Protein AF-S8FG09-F1 (afdb_monomer_lite)

Secondary structure (DSSP, 8-state):
-GGGGSTT-------TTSSSS-HHHHHHHTT-TT--EEEEESEE-SSEEE---SPP-S-HHHHHHHHHHHHHHHHHHHHHHH-HHHHHHHHHHHHT--HHHHHGGG-HHHHHHHHHHHHTTSEEHHHHTT-----SEEEEESSSTT-TTSSS-HHHHHHHSSS---EEEEESSPPPSS--TTTTTHHHHTT--HHHHHHHH--TTEEEEE-TT--PPP-SS--S-HHHHHHHTTT-HHHHHHHTT-SSHHHHHHHHHHHHHTT-TTHHHHHHHHHHH-S-HHHHHHHHHHHHHH-HHHHHHHHHHHTT-SSHHHHHHHHHHHHHH--GGGHHHHHHHHHHHTTSHHHHHHHHHHGGGS-GGGG-

pLDDT: mean 94.07, std 5.71, range [43.56, 98.81]

Sequence (364 aa):
MPQLFCLGNTVKFFDYDDVYPMRNIFLNEVQNPELDVMLFHHHGAVDTEYINGYPESSSITENIGAIKRYLRSKLPARAQKVGKEEAVKEYMNYLEVPKKWCEEAFDSIKLVRDFIFNETLDIHAYDVHKLHPGAKFILFDVCFNGSFYKKDYLAGAYIFAPGHTVAVIGNTVNALQDKWPDEFAGLLAAGMRVGQFNRFTGYLESHVIGDPTFHFKNNSKFTANINRALVLHDRNAAYWRKQLSSPMPDIQAMALRQLLYAGEKNLPKLYRQIYWGSDNFVVRMEAIKLLSLYYPAHAVSTLKESLNDSYELVRRLSGEYVERIADPSLIPAFVSTFLHRGHEKRLAFRLTGATASFDPDTLE

Radius of gyration: 24.39 Å; chains: 1; bounding box: 60×58×63 Å

Foldseek 3Di:
DVCCPDPPHHDDDDACPPDPRCVVVVLVVQQPLPAAEAEDAAEAAFFKGQRDDQDDDPDPVVVLVVLLLVLLVPQVVVCVPVNNVVSLVVSCVVVVDDSVSNVCSPPPVVNVVSVVVSPVRIDGLVSLLAGAGNHQEYEDLYANQPQPVDPTHNQVSNCNRNYNHAKYKDFNGGHDPLFDQCQLVCVLLQFDFQLNVCVVRPDPRIDMDGDSRDGDDNPDQDPDRPVCCCPVCQLVLVVLVVQCPPPDLSSVLVSLVSNVRNVPPPSLVVLLCQLVPDPDVSSVQSSLVCCLPPPVVSNQVVLLCQCVDPDPSSVQVSLVSCLVSQDLVSVVSLVVSCVVPCVPPSSVVSSVVSPVSYDPVSVD

Structure (mmCIF, N/CA/C/O backbone):
data_AF-S8FG09-F1
#
_entry.id   AF-S8FG09-F1
#
loop_
_atom_site.group_PDB
_atom_site.id
_atom_site.type_symbol
_atom_site.label_atom_id
_atom_site.label_alt_id
_atom_site.label_comp_id
_atom_site.label_asym_id
_atom_site.label_entity_id
_atom_site.label_seq_id
_atom_site.pdbx_PDB_ins_code
_atom_site.Cartn_x
_atom_site.Cartn_y
_atom_site.Cartn_z
_atom_site.occupancy
_atom_site.B_iso_or_equiv
_atom_site.auth_seq_id
_atom_site.auth_comp_id
_atom_site.auth_asym_id
_atom_site.auth_atom_id
_atom_site.pdbx_PDB_model_num
ATOM 1 N N . MET A 1 1 ? -2.629 -7.470 10.232 1.00 67.50 1 MET A N 1
ATOM 2 C CA . MET A 1 1 ? -3.122 -8.812 10.640 1.00 67.50 1 MET A CA 1
ATOM 3 C C . MET A 1 1 ? -2.248 -9.422 11.751 1.00 67.50 1 MET A C 1
ATOM 5 O O . MET A 1 1 ? -1.398 -10.253 11.455 1.00 67.50 1 MET A O 1
ATOM 9 N N . PRO A 1 2 ? -2.432 -9.061 13.037 1.00 68.69 2 PRO A N 1
ATOM 10 C CA . PRO A 1 2 ? -1.556 -9.536 14.124 1.00 68.69 2 PRO A CA 1
ATOM 11 C C . PRO A 1 2 ? -1.502 -11.063 14.290 1.00 68.69 2 PRO A C 1
ATOM 13 O O . PRO A 1 2 ? -0.480 -11.601 14.699 1.00 68.69 2 PRO A O 1
ATOM 16 N N . GLN A 1 3 ? -2.581 -11.765 13.924 1.00 73.88 3 GLN A N 1
ATOM 17 C CA . GLN A 1 3 ? -2.647 -13.227 14.005 1.00 73.88 3 GLN A CA 1
ATOM 18 C C . GLN A 1 3 ? -1.612 -13.925 13.114 1.00 73.88 3 GLN A C 1
ATOM 20 O O . GLN A 1 3 ? -1.179 -15.017 13.465 1.00 73.88 3 GLN A O 1
ATOM 25 N N . LEU A 1 4 ? -1.165 -13.308 12.011 1.00 80.31 4 LEU A N 1
ATOM 26 C CA . LEU A 1 4 ? -0.157 -13.908 11.124 1.00 80.31 4 LEU A CA 1
ATOM 27 C C . LEU A 1 4 ? 1.194 -14.140 11.817 1.00 80.31 4 LEU A C 1
ATOM 29 O O . LEU A 1 4 ? 1.964 -14.981 11.374 1.00 80.31 4 LEU A O 1
ATOM 33 N N . PHE A 1 5 ? 1.461 -13.431 12.917 1.00 83.25 5 PHE A N 1
ATOM 34 C CA . PHE A 1 5 ? 2.689 -13.557 13.704 1.00 83.25 5 PHE A CA 1
ATOM 35 C C . PHE A 1 5 ? 2.557 -14.540 14.882 1.00 83.25 5 PHE A C 1
ATOM 37 O O . PHE A 1 5 ? 3.452 -14.631 15.720 1.00 83.25 5 PHE A O 1
ATOM 44 N N . CYS A 1 6 ? 1.434 -15.255 14.994 1.00 81.44 6 CYS A N 1
ATOM 45 C CA . CYS A 1 6 ? 1.250 -16.313 15.988 1.00 81.44 6 CYS A CA 1
ATOM 46 C C . CYS A 1 6 ? 1.803 -17.660 15.495 1.00 81.44 6 CYS A C 1
ATOM 48 O O . CYS A 1 6 ? 1.864 -17.920 14.294 1.00 81.44 6 CYS A O 1
ATOM 50 N N . LEU A 1 7 ? 2.164 -18.539 16.438 1.00 82.94 7 LEU A N 1
ATOM 51 C CA . LEU A 1 7 ? 2.647 -19.895 16.151 1.00 82.94 7 LEU A CA 1
ATOM 52 C C . LEU A 1 7 ? 1.680 -20.658 15.231 1.00 82.94 7 LEU A C 1
ATOM 54 O O . LEU A 1 7 ? 0.474 -20.669 15.472 1.00 82.94 7 LEU A O 1
ATOM 58 N N . GLY A 1 8 ? 2.230 -21.321 14.213 1.00 84.38 8 GLY A N 1
ATOM 59 C CA . GLY A 1 8 ? 1.473 -22.099 13.226 1.00 84.38 8 GLY A CA 1
ATOM 60 C C . GLY A 1 8 ? 1.023 -21.311 11.992 1.00 84.38 8 GLY A C 1
ATOM 61 O O . GLY A 1 8 ? 0.587 -21.934 11.031 1.00 84.38 8 GLY A O 1
ATOM 62 N N . ASN A 1 9 ? 1.170 -19.982 11.987 1.00 87.69 9 ASN A N 1
ATOM 63 C CA . ASN A 1 9 ? 0.920 -19.143 10.814 1.00 87.69 9 ASN A CA 1
ATOM 64 C C . ASN A 1 9 ? 2.233 -18.755 10.120 1.00 87.69 9 ASN A C 1
ATOM 66 O O . ASN A 1 9 ? 3.315 -18.842 10.705 1.00 87.69 9 ASN A O 1
ATOM 70 N N . THR A 1 10 ? 2.130 -18.301 8.871 1.00 90.44 10 THR A N 1
ATOM 71 C CA . THR A 1 10 ? 3.272 -17.834 8.080 1.00 90.44 10 THR A CA 1
ATOM 72 C C . THR A 1 10 ? 3.011 -16.452 7.506 1.00 90.44 10 THR A C 1
ATOM 74 O O . THR A 1 10 ? 1.925 -16.173 7.002 1.00 90.44 10 THR A O 1
ATOM 77 N N . VAL A 1 11 ? 4.039 -15.609 7.522 1.00 92.62 11 VAL A N 1
ATOM 78 C CA . VAL A 1 11 ? 4.071 -14.328 6.818 1.00 92.62 11 VAL A CA 1
ATOM 79 C C . VAL A 1 11 ? 5.432 -14.187 6.150 1.00 92.62 11 VAL A C 1
ATOM 81 O O . VAL A 1 11 ? 6.452 -14.529 6.748 1.00 92.62 11 VAL A O 1
ATOM 84 N N . LYS A 1 12 ? 5.437 -13.723 4.902 1.00 93.38 12 LYS A N 1
ATOM 85 C CA . LYS A 1 12 ? 6.650 -13.456 4.130 1.00 93.38 12 LYS A CA 1
ATOM 86 C C . LYS A 1 12 ? 6.626 -11.999 3.697 1.00 93.38 12 LYS A C 1
ATOM 88 O O . LYS A 1 12 ? 5.597 -11.514 3.231 1.00 93.38 12 LYS A O 1
ATOM 93 N N . PHE A 1 13 ? 7.750 -11.328 3.891 1.00 93.56 13 PHE A N 1
ATOM 94 C CA . PHE A 1 13 ? 8.005 -9.989 3.387 1.00 93.56 13 PHE A CA 1
ATOM 95 C C . PHE A 1 13 ? 9.134 -10.125 2.388 1.00 93.56 13 PHE A C 1
ATOM 97 O O . PHE A 1 13 ? 10.141 -10.757 2.701 1.00 93.56 13 PHE A O 1
ATOM 104 N N . PHE A 1 14 ? 8.913 -9.585 1.203 1.00 93.75 14 PHE A N 1
ATOM 105 C CA . PHE A 1 14 ? 9.864 -9.613 0.115 1.00 93.75 14 PHE A CA 1
ATOM 106 C C . PHE A 1 14 ? 10.026 -8.193 -0.395 1.00 93.75 14 PHE A C 1
ATOM 108 O O . PHE A 1 14 ? 9.024 -7.497 -0.586 1.00 93.75 14 PHE A O 1
ATOM 115 N N . ASP A 1 15 ? 11.266 -7.798 -0.621 1.00 92.06 15 ASP A N 1
ATOM 116 C CA . ASP A 1 15 ? 11.613 -6.592 -1.357 1.00 92.06 15 ASP A CA 1
ATOM 117 C C . ASP A 1 15 ? 12.180 -6.976 -2.734 1.00 92.06 15 ASP A C 1
ATOM 119 O O . ASP A 1 15 ? 12.583 -8.119 -2.970 1.00 92.06 15 ASP A O 1
ATOM 123 N N . TYR A 1 16 ? 12.176 -6.041 -3.682 1.00 89.75 16 TYR A N 1
ATOM 124 C CA . TYR A 1 16 ? 12.638 -6.303 -5.046 1.00 89.75 16 TYR A CA 1
ATOM 125 C C . TYR A 1 16 ? 14.142 -6.624 -5.106 1.00 89.75 16 TYR A C 1
ATOM 127 O O . TYR A 1 16 ? 14.599 -7.206 -6.091 1.00 89.75 16 TYR A O 1
ATOM 135 N N . ASP A 1 17 ? 14.916 -6.248 -4.087 1.00 88.06 17 ASP A N 1
ATOM 136 C CA . ASP A 1 17 ? 16.370 -6.397 -4.011 1.00 88.06 17 ASP A CA 1
ATOM 137 C C . ASP A 1 17 ? 16.849 -7.549 -3.109 1.00 88.06 17 ASP A C 1
ATOM 139 O O . ASP A 1 17 ? 18.056 -7.779 -3.028 1.00 88.06 17 ASP A O 1
ATOM 143 N N . ASP A 1 18 ? 15.942 -8.342 -2.522 1.00 91.25 18 ASP A N 1
ATOM 144 C CA . ASP A 1 18 ? 16.307 -9.519 -1.716 1.00 91.25 18 ASP A CA 1
ATOM 145 C C . ASP A 1 18 ? 17.091 -10.563 -2.538 1.00 91.25 18 ASP A C 1
ATOM 147 O O . ASP A 1 18 ? 18.108 -11.100 -2.090 1.00 91.25 18 ASP A O 1
ATOM 151 N N . VAL A 1 19 ? 16.617 -10.868 -3.756 1.00 90.38 19 VAL A N 1
ATOM 152 C CA . VAL A 1 19 ? 17.270 -11.771 -4.721 1.00 90.38 19 VAL A CA 1
ATOM 153 C C . VAL A 1 19 ? 17.026 -11.275 -6.144 1.00 90.38 19 VAL A C 1
ATOM 155 O O . VAL A 1 19 ? 15.898 -11.255 -6.618 1.00 90.38 19 VAL A O 1
ATOM 158 N N . TYR A 1 20 ? 18.083 -10.937 -6.881 1.00 90.75 20 TYR A N 1
ATOM 159 C CA . TYR A 1 20 ? 17.941 -10.435 -8.248 1.00 90.75 20 TYR A CA 1
ATOM 160 C C . TYR A 1 20 ? 18.007 -11.551 -9.315 1.00 90.75 20 TYR A C 1
ATOM 162 O O . TYR A 1 20 ? 19.026 -12.247 -9.381 1.00 90.75 20 TYR A O 1
ATOM 170 N N . PRO A 1 21 ? 17.027 -11.671 -10.237 1.00 92.81 21 PRO A N 1
ATOM 171 C CA . PRO A 1 21 ? 15.692 -11.056 -10.229 1.00 92.81 21 PRO A CA 1
ATOM 172 C C . PRO A 1 21 ? 14.691 -11.789 -9.313 1.00 92.81 21 PRO A C 1
ATOM 174 O O . PRO A 1 21 ? 14.678 -13.021 -9.248 1.00 92.81 21 PRO A O 1
ATOM 177 N N . MET A 1 22 ? 13.775 -11.035 -8.703 1.00 94.56 22 MET A N 1
ATOM 178 C CA . MET A 1 22 ? 12.737 -11.528 -7.790 1.00 94.56 22 MET A CA 1
ATOM 179 C C . MET A 1 22 ? 11.562 -12.190 -8.505 1.00 94.56 22 MET A C 1
ATOM 181 O O . MET A 1 22 ? 10.836 -12.980 -7.898 1.00 94.56 22 MET A O 1
ATOM 185 N N . ARG A 1 23 ? 11.388 -11.921 -9.805 1.00 94.12 23 ARG A N 1
ATOM 186 C CA . ARG A 1 23 ? 10.277 -12.418 -10.632 1.00 94.12 23 ARG A CA 1
ATOM 187 C C . ARG A 1 23 ? 9.922 -13.884 -10.361 1.00 94.12 23 ARG A C 1
ATOM 189 O O . ARG A 1 23 ? 8.771 -14.204 -10.082 1.00 94.12 23 ARG A O 1
ATOM 196 N N . ASN A 1 24 ? 10.899 -14.789 -10.423 1.00 93.75 24 ASN A N 1
ATOM 197 C CA . ASN A 1 24 ? 10.632 -16.224 -10.269 1.00 93.75 24 ASN A CA 1
ATOM 198 C C . ASN A 1 24 ? 10.273 -16.614 -8.828 1.00 93.75 24 ASN A C 1
ATOM 200 O O . ASN A 1 24 ? 9.516 -17.562 -8.635 1.00 93.75 24 ASN A O 1
ATOM 204 N N . ILE A 1 25 ? 10.782 -15.892 -7.825 1.00 94.88 25 ILE A N 1
ATOM 205 C CA . ILE A 1 25 ? 10.388 -16.097 -6.427 1.00 94.88 25 ILE A CA 1
ATOM 206 C C . ILE A 1 25 ? 8.909 -15.749 -6.268 1.00 94.88 25 ILE A C 1
ATOM 208 O O . ILE A 1 25 ? 8.147 -16.576 -5.776 1.00 94.88 25 ILE A O 1
ATOM 212 N N . PHE A 1 26 ? 8.471 -14.598 -6.782 1.00 94.31 26 PHE A N 1
ATOM 213 C CA . PHE A 1 26 ? 7.061 -14.206 -6.737 1.00 94.31 26 PHE A CA 1
ATOM 214 C C . PHE A 1 26 ? 6.141 -15.167 -7.490 1.00 94.31 26 PHE A C 1
ATOM 216 O O . PHE A 1 26 ? 5.131 -15.596 -6.933 1.00 94.31 26 PHE A O 1
ATOM 223 N N . LEU A 1 27 ? 6.515 -15.581 -8.704 1.00 94.06 27 LEU A N 1
ATOM 224 C CA . LEU A 1 27 ? 5.738 -16.557 -9.477 1.00 94.06 27 LEU A CA 1
ATOM 225 C C . LEU A 1 27 ? 5.621 -17.921 -8.778 1.00 94.06 27 LEU A C 1
ATOM 227 O O . LEU A 1 27 ? 4.628 -18.625 -8.963 1.00 94.06 27 LEU A O 1
ATOM 231 N N . ASN A 1 28 ? 6.609 -18.313 -7.973 1.00 94.88 28 ASN A N 1
ATOM 232 C CA . ASN A 1 28 ? 6.534 -19.537 -7.178 1.00 94.88 28 ASN A CA 1
ATOM 233 C C . ASN A 1 28 ? 5.666 -19.349 -5.930 1.00 94.88 28 ASN A C 1
ATOM 235 O O . ASN A 1 28 ? 4.808 -20.181 -5.644 1.00 94.88 28 ASN A O 1
ATOM 239 N N . GLU A 1 29 ? 5.860 -18.252 -5.199 1.00 94.50 29 GLU A N 1
ATOM 240 C CA . GLU A 1 29 ? 5.130 -17.973 -3.960 1.00 94.50 29 GLU A CA 1
ATOM 241 C C . GLU A 1 29 ? 3.635 -17.783 -4.200 1.00 94.50 29 GLU A C 1
ATOM 243 O O . GLU A 1 29 ? 2.823 -18.314 -3.444 1.00 94.50 29 GLU A O 1
ATOM 248 N N . VAL A 1 30 ? 3.250 -17.115 -5.292 1.00 94.38 30 VAL A N 1
ATOM 249 C CA . VAL A 1 30 ? 1.833 -16.914 -5.620 1.00 94.38 30 VAL A CA 1
ATOM 250 C C . VAL A 1 30 ? 1.101 -18.225 -5.908 1.00 94.38 30 VAL A C 1
ATOM 252 O O . VAL A 1 30 ? -0.112 -18.292 -5.734 1.00 94.38 30 VAL A O 1
ATOM 255 N N . GLN A 1 31 ? 1.820 -19.279 -6.300 1.00 94.94 31 GLN A N 1
ATOM 256 C CA . GLN A 1 31 ? 1.271 -20.615 -6.551 1.00 94.94 31 GLN A CA 1
ATOM 257 C C . GLN A 1 31 ? 1.223 -21.505 -5.301 1.00 94.94 31 GLN A C 1
ATOM 259 O O . GLN A 1 31 ? 0.758 -22.640 -5.378 1.00 94.94 31 GLN A O 1
ATOM 264 N N . ASN A 1 32 ? 1.690 -21.028 -4.144 1.00 95.94 32 ASN A N 1
ATOM 265 C CA . ASN A 1 32 ? 1.627 -21.799 -2.908 1.00 95.94 32 ASN A CA 1
ATOM 266 C C . ASN A 1 32 ? 0.156 -22.032 -2.497 1.00 95.94 32 ASN A C 1
ATOM 268 O O . ASN A 1 32 ? -0.535 -21.055 -2.206 1.00 95.94 32 ASN A O 1
ATOM 272 N N . PRO A 1 33 ? -0.330 -23.286 -2.412 1.00 94.38 33 PRO A N 1
ATOM 273 C CA . PRO A 1 33 ? -1.734 -23.574 -2.097 1.00 94.38 33 PRO A CA 1
ATOM 274 C C . PRO A 1 33 ? -2.161 -23.112 -0.693 1.00 94.38 33 PRO A C 1
ATOM 276 O O . PRO A 1 33 ? -3.350 -22.893 -0.456 1.00 94.38 33 PRO A O 1
ATOM 279 N N . GLU A 1 34 ? -1.206 -22.917 0.221 1.00 93.00 34 GLU A N 1
ATOM 280 C CA . GLU A 1 34 ? -1.447 -22.412 1.579 1.00 93.00 34 GLU A CA 1
ATOM 281 C C . GLU A 1 34 ? -1.457 -20.872 1.653 1.00 93.00 34 GLU A C 1
ATOM 283 O O . GLU A 1 34 ? -1.665 -20.300 2.723 1.00 93.00 34 GLU A O 1
ATOM 288 N N . LEU A 1 35 ? -1.226 -20.165 0.540 1.00 95.00 35 LEU A N 1
ATOM 289 C CA . LEU A 1 35 ? -1.269 -18.704 0.513 1.00 95.00 35 LEU A CA 1
ATOM 290 C C . LEU A 1 35 ? -2.723 -18.213 0.560 1.00 95.00 35 LEU A C 1
ATOM 292 O O . LEU A 1 35 ? -3.513 -18.463 -0.344 1.00 95.00 35 LEU A O 1
ATOM 296 N N . ASP A 1 36 ? -3.092 -17.471 1.603 1.00 94.56 36 ASP A N 1
ATOM 297 C CA . ASP A 1 36 ? -4.444 -16.908 1.726 1.00 94.56 36 ASP A CA 1
ATOM 298 C C . ASP A 1 36 ? -4.570 -15.509 1.117 1.00 94.56 36 ASP A C 1
ATOM 300 O O . ASP A 1 36 ? -5.543 -15.214 0.416 1.00 94.56 36 ASP A O 1
ATOM 304 N N . VAL A 1 37 ? -3.595 -14.645 1.408 1.00 95.06 37 VAL A N 1
ATOM 305 C CA . VAL A 1 37 ? -3.610 -13.217 1.079 1.00 95.06 37 VAL A CA 1
ATOM 306 C C . VAL A 1 37 ? -2.272 -12.812 0.478 1.00 95.06 37 VAL A C 1
ATOM 308 O O . VAL A 1 37 ? -1.228 -13.100 1.058 1.00 95.06 37 VAL A O 1
ATOM 311 N N . MET A 1 38 ? -2.315 -12.082 -0.635 1.00 95.44 38 MET A N 1
ATOM 312 C CA . MET A 1 38 ? -1.150 -11.450 -1.254 1.00 95.44 38 MET A CA 1
ATOM 313 C C . MET A 1 38 ? -1.356 -9.935 -1.335 1.00 95.44 38 MET A C 1
ATOM 315 O O . MET A 1 38 ? -2.405 -9.481 -1.789 1.00 95.44 38 MET A O 1
ATOM 319 N N . LEU A 1 39 ? -0.370 -9.155 -0.888 1.00 94.88 39 LEU A N 1
ATOM 320 C CA . LEU A 1 39 ? -0.390 -7.690 -0.935 1.00 94.88 39 LEU A CA 1
ATOM 321 C C . LEU A 1 39 ? 0.819 -7.215 -1.748 1.00 94.88 39 LEU A C 1
ATOM 323 O O . LEU A 1 39 ? 1.951 -7.435 -1.323 1.00 94.88 39 LEU A O 1
ATOM 327 N N . PHE A 1 40 ? 0.586 -6.565 -2.885 1.00 92.62 40 PHE A N 1
ATOM 328 C CA . PHE A 1 40 ? 1.643 -6.021 -3.737 1.00 92.62 40 PHE A CA 1
ATOM 329 C C . PHE A 1 40 ? 1.681 -4.499 -3.663 1.00 92.62 40 PHE A C 1
ATOM 331 O O . PHE A 1 40 ? 0.669 -3.842 -3.897 1.00 92.62 40 PHE A O 1
ATOM 338 N N . HIS A 1 41 ? 2.868 -3.958 -3.385 1.00 90.81 41 HIS A N 1
ATOM 339 C CA . HIS A 1 41 ? 3.138 -2.522 -3.302 1.00 90.81 41 HIS A CA 1
ATOM 340 C C . HIS A 1 41 ? 4.283 -2.163 -4.255 1.00 90.81 41 HIS A C 1
ATOM 342 O O . HIS A 1 41 ? 5.434 -2.072 -3.838 1.00 90.81 41 HIS A O 1
ATOM 348 N N . HIS A 1 42 ? 3.982 -1.989 -5.542 1.00 85.31 42 HIS A N 1
ATOM 349 C CA . HIS A 1 42 ? 4.984 -1.724 -6.583 1.00 85.31 42 HIS A CA 1
ATOM 350 C C . HIS A 1 42 ? 4.422 -0.840 -7.705 1.00 85.31 42 HIS A C 1
ATOM 352 O O . HIS A 1 42 ? 3.316 -0.301 -7.634 1.00 85.31 42 HIS A O 1
ATOM 358 N N . HIS A 1 43 ? 5.211 -0.665 -8.763 1.00 89.75 43 HIS A N 1
ATOM 359 C CA . HIS A 1 43 ? 4.758 -0.050 -10.000 1.00 89.75 43 HIS A CA 1
ATOM 360 C C . HIS A 1 43 ? 4.217 -1.103 -10.964 1.00 89.75 43 HIS A C 1
ATOM 362 O O . HIS A 1 43 ? 4.581 -2.273 -10.918 1.00 89.75 43 HIS A O 1
ATOM 368 N N . GLY A 1 44 ? 3.342 -0.676 -11.866 1.00 92.88 44 GLY A N 1
ATOM 369 C CA . GLY A 1 44 ? 2.756 -1.574 -12.846 1.00 92.88 44 GLY A CA 1
ATOM 370 C C . GLY A 1 44 ? 2.099 -0.829 -13.990 1.00 92.88 44 GLY A C 1
ATOM 371 O O . GLY A 1 44 ? 1.947 0.399 -13.982 1.00 92.88 44 GLY A O 1
ATOM 372 N N . ALA A 1 45 ? 1.738 -1.613 -14.989 1.00 95.19 45 ALA A N 1
ATOM 373 C CA . ALA A 1 45 ? 0.929 -1.234 -16.126 1.00 95.19 45 ALA A CA 1
ATOM 374 C C . ALA A 1 45 ? -0.330 -2.109 -16.167 1.00 95.19 45 ALA A C 1
ATOM 376 O O . ALA A 1 45 ? -0.643 -2.849 -15.240 1.00 95.19 45 ALA A O 1
ATOM 377 N N . VAL A 1 46 ? -1.091 -2.010 -17.252 1.00 96.94 46 VAL A N 1
ATOM 378 C CA . VAL A 1 46 ? -2.318 -2.796 -17.429 1.00 96.94 46 VAL A CA 1
ATOM 379 C C . VAL A 1 46 ? -2.033 -4.299 -17.303 1.00 96.94 46 VAL A C 1
ATOM 381 O O . VAL A 1 46 ? -2.710 -4.992 -16.546 1.00 96.94 46 VAL A O 1
ATOM 384 N N . ASP A 1 47 ? -1.019 -4.772 -18.022 1.00 96.12 47 ASP A N 1
ATOM 385 C CA . ASP A 1 47 ? -0.680 -6.178 -18.260 1.00 96.12 47 ASP A CA 1
ATOM 386 C C . ASP A 1 47 ? 0.705 -6.572 -17.719 1.00 96.12 47 ASP A C 1
ATOM 388 O O . ASP A 1 47 ? 1.175 -7.674 -17.998 1.00 96.12 47 ASP A O 1
ATOM 392 N N . THR A 1 48 ? 1.338 -5.700 -16.926 1.00 95.75 48 THR A N 1
ATOM 393 C CA . THR A 1 48 ? 2.669 -5.931 -16.349 1.00 95.75 48 THR A CA 1
ATOM 394 C C . THR A 1 48 ? 2.739 -5.452 -14.894 1.00 95.75 48 THR A C 1
ATOM 396 O O . THR A 1 48 ? 2.269 -4.357 -14.576 1.00 95.75 48 THR A O 1
ATOM 399 N N . GLU A 1 49 ? 3.345 -6.247 -14.017 1.00 93.69 49 GLU A N 1
ATOM 400 C CA . GLU A 1 49 ? 3.839 -5.837 -12.698 1.00 93.69 49 GLU A CA 1
ATOM 401 C C . GLU A 1 49 ? 5.345 -5.588 -12.822 1.00 93.69 49 GLU A C 1
ATOM 403 O O . GLU A 1 49 ? 6.094 -6.505 -13.167 1.00 93.69 49 GLU A O 1
ATOM 408 N N . TYR A 1 50 ? 5.783 -4.350 -12.574 1.00 94.19 50 TYR A N 1
ATOM 409 C CA . TYR A 1 50 ? 7.197 -3.997 -12.660 1.00 94.19 50 TYR A CA 1
ATOM 410 C C . TYR A 1 50 ? 7.890 -4.375 -11.356 1.00 94.19 50 TYR A C 1
ATOM 412 O O . TYR A 1 50 ? 7.626 -3.759 -10.319 1.00 94.19 50 TYR A O 1
ATOM 420 N N . ILE A 1 51 ? 8.763 -5.378 -11.410 1.00 93.88 51 ILE A N 1
ATOM 421 C CA . ILE A 1 51 ? 9.404 -5.941 -10.222 1.00 93.88 51 ILE A CA 1
ATOM 422 C C . ILE A 1 51 ? 10.834 -5.434 -10.099 1.00 93.88 51 ILE A C 1
ATOM 424 O O . ILE A 1 51 ? 11.183 -4.810 -9.099 1.00 93.88 51 ILE A O 1
ATOM 428 N N . ASN A 1 52 ? 11.670 -5.678 -11.108 1.00 93.50 52 ASN A N 1
ATOM 429 C CA . ASN A 1 52 ? 13.088 -5.349 -11.044 1.00 93.50 52 ASN A CA 1
ATOM 430 C C . ASN A 1 52 ? 13.504 -4.322 -12.097 1.00 93.50 52 ASN A C 1
ATOM 432 O O . ASN A 1 52 ? 13.179 -4.417 -13.274 1.00 93.50 52 ASN A O 1
ATOM 436 N N . GLY A 1 53 ? 14.337 -3.368 -11.680 1.00 89.75 53 GLY A N 1
ATOM 437 C CA . GLY A 1 53 ? 15.140 -2.576 -12.608 1.00 89.75 53 GLY A CA 1
ATOM 438 C C . GLY A 1 53 ? 16.339 -3.359 -13.154 1.00 89.75 53 GLY A C 1
ATOM 439 O O . GLY A 1 53 ? 16.518 -4.553 -12.909 1.00 89.75 53 GLY A O 1
ATOM 440 N N . TYR A 1 54 ? 17.222 -2.668 -13.875 1.00 88.62 54 TYR A N 1
ATOM 441 C CA . TYR A 1 54 ? 18.559 -3.202 -14.148 1.00 88.62 54 TYR A CA 1
ATOM 442 C C . TYR A 1 54 ? 19.341 -3.378 -12.840 1.00 88.62 54 TYR A C 1
ATOM 444 O O . TYR A 1 54 ? 19.130 -2.591 -11.917 1.00 88.62 54 TYR A O 1
ATOM 452 N N . PRO A 1 55 ? 20.226 -4.387 -12.745 1.00 85.50 55 PRO A N 1
ATOM 453 C CA . PRO A 1 55 ? 20.903 -4.671 -11.492 1.00 85.50 55 PRO A CA 1
ATOM 454 C C . PRO A 1 55 ? 21.863 -3.535 -11.154 1.00 85.50 55 PRO A C 1
ATOM 456 O O . PRO A 1 55 ? 22.557 -3.014 -12.035 1.00 85.50 55 PRO A O 1
ATOM 459 N N . GLU A 1 56 ? 21.926 -3.179 -9.875 1.00 84.44 56 GLU A N 1
ATOM 460 C CA . GLU A 1 56 ? 23.011 -2.344 -9.377 1.00 84.44 56 GLU A CA 1
ATOM 461 C C . GLU A 1 56 ? 24.325 -3.128 -9.433 1.00 84.44 56 GLU A C 1
ATOM 463 O O . GLU A 1 56 ? 24.366 -4.331 -9.175 1.00 84.44 56 GLU A O 1
ATOM 468 N N . SER A 1 57 ? 25.410 -2.446 -9.799 1.00 85.62 57 SER A N 1
ATOM 469 C CA . SER A 1 57 ? 26.710 -3.078 -9.984 1.00 85.62 57 SER A CA 1
ATOM 470 C C . SER A 1 57 ? 27.846 -2.186 -9.486 1.00 85.62 57 SER A C 1
ATOM 472 O O . SER A 1 57 ? 27.915 -0.988 -9.773 1.00 85.62 57 SER A O 1
ATOM 474 N N . SER A 1 58 ? 28.808 -2.809 -8.806 1.00 89.38 58 SER A N 1
ATOM 475 C CA . SER A 1 58 ? 30.101 -2.204 -8.475 1.00 89.38 58 SER A CA 1
ATOM 476 C C . SER A 1 58 ? 31.175 -2.470 -9.541 1.00 89.38 58 SER A C 1
ATOM 478 O O . SER A 1 58 ? 32.274 -1.918 -9.466 1.00 89.38 58 SER A O 1
ATOM 480 N N . SER A 1 59 ? 30.875 -3.284 -10.557 1.00 93.81 59 SER A N 1
ATOM 481 C CA . SER A 1 59 ? 31.794 -3.630 -11.638 1.00 93.81 59 SER A CA 1
ATOM 482 C C . SER A 1 59 ? 31.760 -2.584 -12.750 1.00 93.81 59 SER A C 1
ATOM 484 O O . SER A 1 59 ? 30.720 -2.278 -13.334 1.00 93.81 59 SER A O 1
ATOM 486 N N . ILE A 1 60 ? 32.936 -2.069 -13.121 1.00 92.50 60 ILE A N 1
ATOM 487 C CA . ILE A 1 60 ? 33.072 -1.102 -14.223 1.00 92.50 60 ILE A CA 1
ATOM 488 C C . ILE A 1 60 ? 32.491 -1.675 -15.524 1.00 92.50 60 ILE A C 1
ATOM 490 O O . ILE A 1 60 ? 31.806 -0.970 -16.264 1.00 92.50 60 ILE A O 1
ATOM 494 N N . THR A 1 61 ? 32.725 -2.959 -15.802 1.00 93.12 61 THR A N 1
ATOM 495 C CA . THR A 1 61 ? 32.248 -3.616 -17.027 1.00 93.12 61 THR A CA 1
ATOM 496 C C . THR A 1 61 ? 30.724 -3.676 -17.085 1.00 93.12 61 THR A C 1
ATOM 498 O O . THR A 1 61 ? 30.130 -3.414 -18.132 1.00 93.12 61 THR A O 1
ATOM 501 N N . GLU A 1 62 ? 30.084 -3.991 -15.964 1.00 90.44 62 GLU A N 1
ATOM 502 C CA . GLU A 1 62 ? 28.626 -4.043 -15.851 1.00 90.44 62 GLU A CA 1
ATOM 503 C C . GLU A 1 62 ? 28.018 -2.639 -15.940 1.00 90.44 62 GLU A C 1
ATOM 505 O O . GLU A 1 62 ? 27.042 -2.449 -16.665 1.00 90.44 62 GLU A O 1
ATOM 510 N N . ASN A 1 63 ? 28.664 -1.631 -15.343 1.00 91.38 63 ASN A N 1
ATOM 511 C CA . ASN A 1 63 ? 28.248 -0.227 -15.439 1.00 91.38 63 ASN A CA 1
ATOM 512 C C . ASN A 1 63 ? 28.320 0.297 -16.882 1.00 91.38 63 ASN A C 1
ATOM 514 O O . ASN A 1 63 ? 27.372 0.911 -17.377 1.00 91.38 63 ASN A O 1
ATOM 518 N N . ILE A 1 64 ? 29.393 -0.022 -17.615 1.00 93.38 64 ILE A N 1
ATOM 519 C CA . ILE A 1 64 ? 29.483 0.242 -19.061 1.00 93.38 64 ILE A CA 1
ATOM 520 C C . ILE A 1 64 ? 28.356 -0.485 -19.808 1.00 93.38 64 ILE A C 1
ATOM 522 O O . ILE A 1 64 ? 27.726 0.082 -20.707 1.00 93.38 64 ILE A O 1
ATOM 526 N N . GLY A 1 65 ? 28.079 -1.737 -19.439 1.00 92.62 65 GLY A N 1
ATOM 527 C CA . GLY A 1 65 ? 26.970 -2.519 -19.979 1.00 92.62 65 GLY A CA 1
ATOM 528 C C . GLY A 1 65 ? 25.612 -1.839 -19.785 1.00 92.62 65 GLY A C 1
ATOM 529 O O . GLY A 1 65 ? 24.834 -1.765 -20.741 1.00 92.62 65 GLY A O 1
ATOM 530 N N . ALA A 1 66 ? 25.350 -1.297 -18.595 1.00 91.94 66 ALA A N 1
ATOM 531 C CA . ALA A 1 66 ? 24.125 -0.578 -18.254 1.00 91.94 66 ALA A CA 1
ATOM 532 C C . ALA A 1 66 ? 23.961 0.702 -19.087 1.00 91.94 66 ALA A C 1
ATOM 534 O O . ALA A 1 66 ? 22.903 0.905 -19.686 1.00 91.94 66 ALA A O 1
ATOM 535 N N . ILE A 1 67 ? 25.022 1.507 -19.233 1.00 93.81 67 ILE A N 1
ATOM 536 C CA . ILE A 1 67 ? 25.012 2.705 -20.092 1.00 93.81 67 ILE A CA 1
ATOM 537 C C . ILE A 1 67 ? 24.691 2.322 -21.537 1.00 93.81 67 ILE A C 1
ATOM 539 O O . ILE A 1 67 ? 23.811 2.910 -22.170 1.00 93.81 67 ILE A O 1
ATOM 543 N N . LYS A 1 68 ? 25.367 1.296 -22.068 1.00 95.62 68 LYS A N 1
ATOM 544 C CA . LYS A 1 68 ? 25.095 0.819 -23.426 1.00 95.62 68 LYS A CA 1
ATOM 545 C C . LYS A 1 68 ? 23.646 0.371 -23.578 1.00 95.62 68 LYS A C 1
ATOM 547 O O . LYS A 1 68 ? 23.034 0.699 -24.584 1.00 95.62 68 LYS A O 1
ATOM 552 N N . ARG A 1 69 ? 23.088 -0.350 -22.604 1.00 94.19 69 ARG A N 1
ATOM 553 C CA . ARG A 1 69 ? 21.691 -0.808 -22.616 1.00 94.19 69 ARG A CA 1
ATOM 554 C C . ARG A 1 69 ? 20.698 0.359 -22.570 1.00 94.19 69 ARG A C 1
ATOM 556 O O . ARG A 1 69 ? 19.732 0.366 -23.328 1.00 94.19 69 ARG A O 1
ATOM 563 N N . TYR A 1 70 ? 20.973 1.383 -21.759 1.00 94.31 70 TYR A N 1
ATOM 564 C CA . TYR A 1 70 ? 20.206 2.632 -21.744 1.00 94.31 70 TYR A CA 1
ATOM 565 C C . TYR A 1 70 ? 20.200 3.313 -23.120 1.00 94.31 70 TYR A C 1
ATOM 567 O O . TYR A 1 70 ? 19.144 3.696 -23.619 1.00 94.31 70 TYR A O 1
ATOM 575 N N . LEU A 1 71 ? 21.354 3.391 -23.790 1.00 96.88 71 LEU A N 1
ATOM 576 C CA . LEU A 1 71 ? 21.426 3.898 -25.162 1.00 96.88 71 LEU A CA 1
ATOM 577 C C . LEU A 1 71 ? 20.526 3.089 -26.110 1.00 96.88 71 LEU A C 1
ATOM 579 O O . LEU A 1 71 ? 19.767 3.689 -26.869 1.00 96.88 71 LEU A O 1
ATOM 583 N N . ARG A 1 72 ? 20.541 1.747 -26.037 1.00 96.50 72 ARG A N 1
ATOM 584 C CA . ARG A 1 72 ? 19.684 0.883 -26.882 1.00 96.50 72 ARG A CA 1
ATOM 585 C C . ARG A 1 72 ? 18.193 1.056 -26.608 1.00 96.50 72 ARG A C 1
ATOM 587 O O . ARG A 1 72 ? 17.405 0.944 -27.540 1.00 96.50 72 ARG A O 1
ATOM 594 N N . SER A 1 73 ? 17.802 1.388 -25.377 1.00 93.94 73 SER A N 1
ATOM 595 C CA . SER A 1 73 ? 16.391 1.620 -25.038 1.00 93.94 73 SER A CA 1
ATOM 596 C C . SER A 1 73 ? 15.866 2.992 -25.480 1.00 93.94 73 SER A C 1
ATOM 598 O O . SER A 1 73 ? 14.656 3.159 -25.632 1.00 93.94 73 SER A O 1
ATOM 600 N N . LYS A 1 74 ? 16.742 3.983 -25.707 1.00 96.06 74 LYS A N 1
ATOM 601 C CA . LYS A 1 74 ? 16.338 5.362 -26.042 1.00 96.06 74 LYS A CA 1
ATOM 602 C C . LYS A 1 74 ? 16.621 5.774 -27.485 1.00 96.06 74 LYS A C 1
ATOM 604 O O . LYS A 1 74 ? 15.767 6.397 -28.123 1.00 96.06 74 LYS A O 1
ATOM 609 N N . LEU A 1 75 ? 17.798 5.437 -28.013 1.00 97.19 75 LEU A N 1
ATOM 610 C CA . LEU A 1 75 ? 18.263 5.939 -29.308 1.00 97.19 75 LEU A CA 1
ATOM 611 C C . LEU A 1 75 ? 17.373 5.545 -30.490 1.00 97.19 75 LEU A C 1
ATOM 613 O O . LEU A 1 75 ? 17.087 6.434 -31.291 1.00 97.19 75 LEU A O 1
ATOM 617 N N . PRO A 1 76 ? 16.883 4.295 -30.627 1.00 96.50 76 PRO A N 1
ATOM 618 C CA . PRO A 1 76 ? 16.012 3.934 -31.746 1.00 96.50 76 PRO A CA 1
ATOM 619 C C . PRO A 1 76 ? 14.748 4.799 -31.821 1.00 96.50 76 PRO A C 1
ATOM 621 O O . PRO A 1 76 ? 14.425 5.332 -32.883 1.00 96.50 76 PRO A O 1
ATOM 624 N N . ALA A 1 77 ? 14.077 5.018 -30.685 1.00 96.12 77 ALA A N 1
ATOM 625 C CA . ALA A 1 77 ? 12.877 5.850 -30.612 1.00 96.12 77 ALA A CA 1
ATOM 626 C C . ALA A 1 77 ? 13.180 7.333 -30.879 1.00 96.12 77 ALA A C 1
ATOM 628 O O . ALA A 1 77 ? 12.387 8.031 -31.514 1.00 96.12 77 ALA A O 1
ATOM 629 N N . ARG A 1 78 ? 14.335 7.836 -30.424 1.00 97.12 78 ARG A N 1
ATOM 630 C CA . ARG A 1 78 ? 14.757 9.212 -30.714 1.00 97.12 78 ARG A CA 1
ATOM 631 C C . ARG A 1 78 ? 15.117 9.398 -32.188 1.00 97.12 78 ARG A C 1
ATOM 633 O O . ARG A 1 78 ? 14.683 10.376 -32.791 1.00 97.12 78 ARG A O 1
ATOM 640 N N . ALA A 1 79 ? 15.833 8.450 -32.784 1.00 97.44 79 ALA A N 1
ATOM 641 C CA . ALA A 1 79 ? 16.240 8.480 -34.187 1.00 97.44 79 ALA A CA 1
ATOM 642 C C . ALA A 1 79 ? 15.049 8.501 -35.154 1.00 97.44 79 ALA A C 1
ATOM 644 O O . ALA A 1 79 ? 15.139 9.128 -36.204 1.00 97.44 79 ALA A O 1
ATOM 645 N N . GLN A 1 80 ? 13.915 7.894 -34.787 1.00 96.94 80 GLN A N 1
ATOM 646 C CA . GLN A 1 80 ? 12.668 8.013 -35.554 1.00 96.94 80 GLN A CA 1
ATOM 647 C C . GLN A 1 80 ? 12.129 9.453 -35.609 1.00 96.94 80 GLN A C 1
ATOM 649 O O . GLN A 1 80 ? 11.415 9.794 -36.546 1.00 96.94 80 GLN A O 1
ATOM 654 N N . LYS A 1 81 ? 12.460 10.302 -34.625 1.00 97.25 81 LYS A N 1
ATOM 655 C CA . LYS A 1 81 ? 11.975 11.689 -34.533 1.00 97.25 81 LYS A CA 1
ATOM 656 C C . LYS A 1 81 ? 12.914 12.705 -35.180 1.00 97.25 81 LYS A C 1
ATOM 658 O O . LYS A 1 81 ? 12.433 13.670 -35.758 1.00 97.25 81 LYS A O 1
ATOM 663 N N . VAL A 1 82 ? 14.230 12.521 -35.044 1.00 97.50 82 VAL A N 1
ATOM 664 C CA . VAL A 1 82 ? 15.238 13.527 -35.456 1.00 97.50 82 VAL A CA 1
ATOM 665 C C . VAL A 1 82 ? 16.273 13.005 -36.456 1.00 97.50 82 VAL A C 1
ATOM 667 O O . VAL A 1 82 ? 17.158 13.741 -36.874 1.00 97.50 82 VAL A O 1
ATOM 670 N N . GLY A 1 83 ? 16.171 11.740 -36.861 1.00 97.56 83 GLY A N 1
ATOM 671 C CA . GLY A 1 83 ? 17.185 11.070 -37.668 1.00 97.56 83 GLY A CA 1
ATOM 672 C C . GLY A 1 83 ? 18.303 10.458 -36.821 1.00 97.56 83 GLY A C 1
ATOM 673 O O . GLY A 1 83 ? 18.565 10.853 -35.684 1.00 97.56 83 GLY A O 1
ATOM 674 N N . LYS A 1 84 ? 18.965 9.440 -37.381 1.00 97.06 84 LYS A N 1
ATOM 675 C CA . LYS A 1 84 ? 19.981 8.643 -36.676 1.00 97.06 84 LYS A CA 1
ATOM 676 C C . LYS A 1 84 ? 21.197 9.467 -36.252 1.00 97.06 84 LYS A C 1
ATOM 678 O O . LYS A 1 84 ? 21.645 9.329 -35.119 1.00 97.06 84 LYS A O 1
ATOM 683 N N . GLU A 1 85 ? 21.738 10.284 -37.152 1.00 97.25 85 GLU A N 1
ATOM 684 C CA . GLU A 1 85 ? 22.967 11.047 -36.896 1.00 97.25 85 GLU A CA 1
ATOM 685 C C . GLU A 1 85 ? 22.777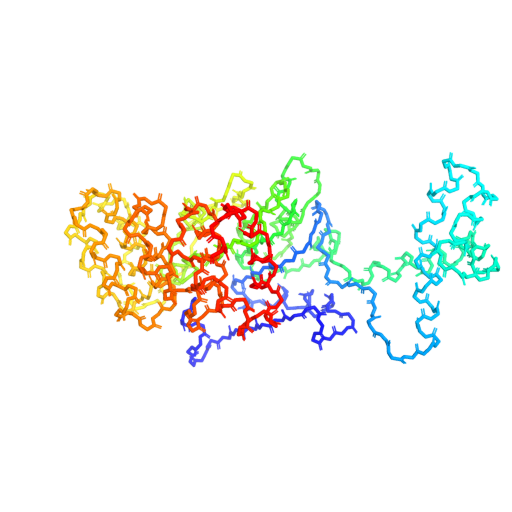 12.071 -35.777 1.00 97.25 85 GLU A C 1
ATOM 687 O O . GLU A 1 85 ? 23.588 12.116 -34.851 1.00 97.25 85 GLU A O 1
ATOM 692 N N . GLU A 1 86 ? 21.671 12.818 -35.810 1.00 97.56 86 GLU A N 1
ATOM 693 C CA . GLU A 1 86 ? 21.364 13.813 -34.781 1.00 97.56 86 GLU A CA 1
ATOM 694 C C . GLU A 1 86 ? 21.064 13.152 -33.432 1.00 97.56 86 GLU A C 1
ATOM 696 O O . GLU A 1 86 ? 21.613 13.567 -32.417 1.00 97.56 86 GLU A O 1
ATOM 701 N N . ALA A 1 87 ? 20.292 12.057 -33.409 1.00 97.81 87 ALA A N 1
ATOM 702 C CA . ALA A 1 87 ? 20.033 11.314 -32.174 1.00 97.81 87 ALA A CA 1
ATOM 703 C C . ALA A 1 87 ? 21.328 10.779 -31.534 1.00 97.81 87 ALA A C 1
ATOM 705 O O . ALA A 1 87 ? 21.501 10.859 -30.318 1.00 97.81 87 ALA A O 1
ATOM 706 N N . VAL A 1 88 ? 22.250 10.248 -32.347 1.00 98.06 88 VAL A N 1
ATOM 707 C CA . VAL A 1 88 ? 23.565 9.788 -31.877 1.00 98.06 88 VAL A CA 1
ATOM 708 C C . VAL A 1 88 ? 24.368 10.952 -31.302 1.00 98.06 88 VAL A C 1
ATOM 710 O O . VAL A 1 88 ? 24.878 10.831 -30.192 1.00 98.06 88 VAL A O 1
ATOM 713 N N . LYS A 1 89 ? 24.451 12.081 -32.013 1.00 97.94 89 LYS A N 1
ATOM 714 C CA . LYS A 1 89 ? 25.176 13.275 -31.558 1.00 97.94 89 LYS A CA 1
ATOM 715 C C . LYS A 1 89 ? 24.615 13.823 -30.242 1.00 97.94 89 LYS A C 1
ATOM 717 O O . LYS A 1 89 ? 25.387 14.134 -29.339 1.00 97.94 89 LYS A O 1
ATOM 722 N N . GLU A 1 90 ? 23.290 13.894 -30.118 1.00 97.56 90 GLU A N 1
ATOM 723 C CA . GLU A 1 90 ? 22.590 14.344 -28.911 1.00 97.56 90 GLU A CA 1
ATOM 724 C C . GLU A 1 90 ? 22.982 13.496 -27.692 1.00 97.56 90 GLU A C 1
ATOM 726 O O . GLU A 1 90 ? 23.456 14.032 -26.692 1.00 97.56 90 GLU A O 1
ATOM 731 N N . TYR A 1 91 ? 22.864 12.167 -27.787 1.00 97.38 91 TYR A N 1
ATOM 732 C CA . TYR A 1 91 ? 23.165 11.269 -26.664 1.00 97.38 91 TYR A CA 1
ATOM 733 C C . TYR A 1 91 ? 24.659 11.129 -26.370 1.00 97.38 91 TYR A C 1
ATOM 735 O O . TYR A 1 91 ? 25.022 10.950 -25.208 1.00 97.38 91 TYR A O 1
ATOM 743 N N . MET A 1 92 ? 25.523 11.219 -27.387 1.00 97.81 92 MET A N 1
ATOM 744 C CA . MET A 1 92 ? 26.972 11.280 -27.179 1.00 97.81 92 MET A CA 1
ATOM 745 C C . MET A 1 92 ? 27.351 12.471 -26.308 1.00 97.81 92 MET A C 1
ATOM 747 O O . MET A 1 92 ? 28.111 12.304 -25.364 1.00 97.81 92 MET A O 1
ATOM 751 N N . ASN A 1 93 ? 26.816 13.653 -26.622 1.00 96.94 93 ASN A N 1
ATOM 752 C CA . ASN A 1 93 ? 27.111 14.871 -25.877 1.00 96.94 93 ASN A CA 1
ATOM 753 C C . ASN A 1 93 ? 26.452 14.857 -24.496 1.00 96.94 93 ASN A C 1
ATOM 755 O O . ASN A 1 93 ? 27.065 15.280 -23.528 1.00 96.94 93 ASN A O 1
ATOM 759 N N . TYR A 1 94 ? 25.219 14.353 -24.399 1.00 96.06 94 TYR A N 1
ATOM 760 C CA . TYR A 1 94 ? 24.482 14.299 -23.138 1.00 96.06 94 TYR A CA 1
ATOM 761 C C . TYR A 1 94 ? 25.119 13.358 -22.106 1.00 96.06 94 TYR A C 1
ATOM 763 O O . TYR A 1 94 ? 25.161 13.691 -20.926 1.00 96.06 94 TYR A O 1
ATOM 771 N N . LEU A 1 95 ? 25.596 12.184 -22.534 1.00 96.06 95 LEU A N 1
ATOM 772 C CA . LEU A 1 95 ? 26.189 11.182 -21.637 1.00 96.06 95 LEU A CA 1
ATOM 773 C C . LEU A 1 95 ? 27.722 11.168 -21.655 1.00 96.06 95 LEU A C 1
ATOM 775 O O . LEU A 1 95 ? 28.317 10.370 -20.938 1.00 96.06 95 LEU A O 1
ATOM 779 N N . GLU A 1 96 ? 28.349 11.982 -22.504 1.00 97.38 96 GLU A N 1
ATOM 780 C CA . GLU A 1 96 ? 29.802 12.017 -22.725 1.00 97.38 96 GLU A CA 1
ATOM 781 C C . GLU A 1 96 ? 30.397 10.643 -23.096 1.00 97.38 96 GLU A C 1
ATOM 783 O O . GLU A 1 96 ? 31.461 10.230 -22.633 1.00 97.38 96 GLU A O 1
ATOM 788 N N . VAL A 1 97 ? 29.698 9.905 -23.965 1.00 97.31 97 VAL A N 1
ATOM 789 C CA . VAL A 1 97 ? 30.059 8.531 -24.362 1.00 97.31 97 VAL A CA 1
ATOM 790 C C . VAL A 1 97 ? 30.596 8.441 -25.795 1.00 97.31 97 VAL A C 1
ATOM 792 O O . VAL A 1 97 ? 30.217 9.233 -26.664 1.00 97.31 97 VAL A O 1
ATOM 795 N N . PRO A 1 98 ? 31.432 7.431 -26.114 1.00 97.38 98 PRO A N 1
ATOM 796 C CA . PRO A 1 98 ? 31.948 7.250 -27.467 1.00 97.38 98 PRO A CA 1
ATOM 797 C C . PRO A 1 98 ? 30.841 6.989 -28.494 1.00 97.38 98 PRO A C 1
ATOM 799 O O . PRO A 1 98 ? 29.948 6.170 -28.262 1.00 97.38 98 PRO A O 1
ATOM 802 N N . LYS A 1 99 ? 30.991 7.556 -29.701 1.00 96.81 99 LYS A N 1
ATOM 803 C CA . LYS A 1 99 ? 30.082 7.338 -30.845 1.00 96.81 99 LYS A CA 1
ATOM 804 C C . LYS A 1 99 ? 29.759 5.868 -31.082 1.00 96.81 99 LYS A C 1
ATOM 806 O O . LYS A 1 99 ? 28.607 5.512 -31.307 1.00 96.81 99 LYS A O 1
ATOM 811 N N . LYS A 1 100 ? 30.775 5.008 -30.965 1.00 96.62 100 LYS A N 1
ATOM 812 C CA . LYS A 1 100 ? 30.649 3.560 -31.145 1.00 96.62 100 LYS A CA 1
ATOM 813 C C . LYS A 1 100 ? 29.568 2.947 -30.245 1.00 96.62 100 LYS A C 1
ATOM 815 O O . LYS A 1 100 ? 28.851 2.058 -30.686 1.00 96.62 100 LYS A O 1
ATOM 820 N N . TRP A 1 101 ? 29.424 3.410 -29.001 1.00 97.00 101 TRP A N 1
ATOM 821 C CA . TRP A 1 101 ? 28.404 2.889 -28.082 1.00 97.00 101 TRP A CA 1
ATOM 822 C C . TRP A 1 101 ? 26.994 3.280 -28.529 1.00 97.00 101 TRP A C 1
ATOM 824 O O . TRP A 1 101 ? 26.075 2.469 -28.441 1.00 97.00 101 TRP A O 1
ATOM 834 N N . CYS A 1 102 ? 26.835 4.494 -29.057 1.00 96.88 102 CYS A N 1
ATOM 835 C CA . CYS A 1 102 ? 25.577 4.969 -29.624 1.00 96.88 102 CYS A CA 1
ATOM 836 C C . CYS A 1 102 ? 25.244 4.268 -30.950 1.00 96.88 102 CYS A C 1
ATOM 838 O O . CYS A 1 102 ? 24.094 3.931 -31.200 1.00 96.88 102 CYS A O 1
ATOM 840 N N . GLU A 1 103 ? 26.233 4.001 -31.801 1.00 94.38 103 GLU A N 1
ATOM 841 C CA . GLU A 1 103 ? 26.027 3.262 -33.052 1.00 94.38 103 GLU A CA 1
ATOM 842 C C . GLU A 1 103 ? 25.639 1.796 -32.799 1.00 94.38 103 GLU A C 1
ATOM 844 O O . GLU A 1 103 ? 24.766 1.267 -33.490 1.00 94.38 103 GLU A O 1
ATOM 849 N N . GLU A 1 104 ? 26.209 1.163 -31.764 1.00 94.88 104 GLU A N 1
ATOM 850 C CA . GLU A 1 104 ? 25.819 -0.176 -31.292 1.00 94.88 104 GLU A CA 1
ATOM 851 C C . GLU A 1 104 ? 24.348 -0.253 -30.840 1.00 94.88 104 GLU A C 1
ATOM 853 O O . GLU A 1 104 ? 23.805 -1.355 -30.748 1.00 94.88 104 GLU A O 1
ATOM 858 N N . ALA A 1 105 ? 23.681 0.879 -30.582 1.00 95.69 105 ALA A N 1
ATOM 859 C CA . ALA A 1 105 ? 22.279 0.915 -30.166 1.00 95.69 105 ALA A CA 1
ATOM 860 C C . ALA A 1 105 ? 21.273 0.516 -31.247 1.00 95.69 105 ALA A C 1
ATOM 862 O O . ALA A 1 105 ? 20.114 0.255 -30.937 1.00 95.69 105 ALA A O 1
ATOM 863 N N . PHE A 1 106 ? 21.723 0.429 -32.496 1.00 96.06 106 PHE A N 1
ATOM 864 C CA . PHE A 1 106 ? 20.909 0.013 -33.637 1.00 96.06 106 PHE A CA 1
ATOM 865 C C . PHE A 1 106 ? 21.181 -1.440 -34.057 1.00 96.06 106 PHE A C 1
ATOM 867 O O . PHE A 1 106 ? 20.700 -1.883 -35.097 1.00 96.06 106 PHE A O 1
ATOM 874 N N . ASP A 1 107 ? 21.965 -2.183 -33.271 1.00 96.62 107 ASP A N 1
ATOM 875 C CA . ASP A 1 107 ? 22.216 -3.607 -33.484 1.00 96.62 107 ASP A CA 1
ATOM 876 C C . ASP A 1 107 ? 20.986 -4.432 -33.075 1.00 96.62 107 ASP A C 1
ATOM 878 O O . ASP A 1 107 ? 20.635 -4.523 -31.895 1.00 96.62 107 ASP A O 1
ATOM 882 N N . SER A 1 108 ? 20.343 -5.055 -34.062 1.00 94.50 108 SER A N 1
ATOM 883 C CA . SER A 1 108 ? 19.121 -5.845 -33.885 1.00 94.50 108 SER A CA 1
ATOM 884 C C . SER A 1 108 ? 19.303 -7.047 -32.957 1.00 94.50 108 SER A C 1
ATOM 886 O O . SER A 1 108 ? 18.411 -7.337 -32.163 1.00 94.50 108 SER A O 1
ATOM 888 N N . ILE A 1 109 ? 20.459 -7.716 -32.983 1.00 95.94 109 ILE A N 1
ATOM 889 C CA . ILE A 1 109 ? 20.732 -8.870 -32.116 1.00 95.94 109 ILE A CA 1
ATOM 890 C C . ILE A 1 109 ? 20.829 -8.409 -30.662 1.00 95.94 109 ILE A C 1
ATOM 892 O O . ILE A 1 109 ? 20.302 -9.067 -29.764 1.00 95.94 109 ILE A O 1
ATOM 896 N N . LYS A 1 110 ? 21.482 -7.269 -30.411 1.00 95.25 110 LYS A N 1
ATOM 897 C CA . LYS A 1 110 ? 21.574 -6.708 -29.055 1.00 95.25 110 LYS A CA 1
ATOM 898 C C . LYS A 1 110 ? 20.218 -6.228 -28.541 1.00 95.25 110 LYS A C 1
ATOM 900 O O . LYS A 1 110 ? 19.917 -6.460 -27.376 1.00 95.25 110 LYS A O 1
ATOM 905 N N . LEU A 1 111 ? 19.398 -5.623 -29.399 1.00 94.25 111 LEU A N 1
ATOM 906 C CA . LEU A 1 111 ? 18.037 -5.211 -29.044 1.00 94.25 111 LEU A CA 1
ATOM 907 C C . LEU A 1 111 ? 17.161 -6.407 -28.657 1.00 94.25 111 LEU A C 1
ATOM 909 O O . LEU A 1 111 ? 16.481 -6.354 -27.639 1.00 94.25 111 LEU A O 1
ATOM 913 N N . VAL A 1 112 ? 17.227 -7.510 -29.411 1.00 95.31 112 VAL A N 1
ATOM 914 C CA . VAL A 1 112 ? 16.500 -8.746 -29.069 1.00 95.31 112 VAL A CA 1
ATOM 915 C C . VAL A 1 112 ? 16.994 -9.336 -27.745 1.00 95.31 112 VAL A C 1
ATOM 917 O O . VAL A 1 112 ? 16.184 -9.768 -26.930 1.00 95.31 112 VAL A O 1
ATOM 920 N N . ARG A 1 113 ? 18.308 -9.331 -27.489 1.00 94.94 113 ARG A N 1
ATOM 921 C CA . ARG A 1 113 ? 18.862 -9.791 -26.202 1.00 94.94 113 ARG A CA 1
ATOM 922 C C . ARG A 1 113 ? 18.388 -8.942 -25.027 1.00 94.94 113 ARG A C 1
ATOM 924 O O . ARG A 1 113 ? 18.050 -9.499 -23.988 1.00 94.94 113 ARG A O 1
ATOM 931 N N . ASP A 1 114 ? 18.364 -7.622 -25.188 1.00 94.06 114 ASP A N 1
ATOM 932 C CA . ASP A 1 114 ? 17.863 -6.717 -24.153 1.00 94.06 114 ASP A CA 1
ATOM 933 C C . ASP A 1 114 ? 16.366 -6.917 -23.919 1.00 94.06 114 ASP A C 1
ATOM 935 O O . ASP A 1 114 ? 15.946 -6.939 -22.770 1.00 94.06 114 ASP A O 1
ATOM 939 N N . PHE A 1 115 ? 15.583 -7.112 -24.986 1.00 92.69 115 PHE A N 1
ATOM 940 C CA . PHE A 1 115 ? 14.162 -7.439 -24.882 1.00 92.69 115 PHE A CA 1
ATOM 941 C C . PHE A 1 115 ? 13.953 -8.709 -24.053 1.00 92.69 115 PHE A C 1
ATOM 943 O O . PHE A 1 115 ? 13.293 -8.647 -23.026 1.00 92.69 115 PHE A O 1
ATOM 950 N N . ILE A 1 116 ? 14.602 -9.823 -24.419 1.00 94.12 116 ILE A N 1
ATOM 951 C CA . ILE A 1 116 ? 14.503 -11.088 -23.669 1.00 94.12 116 ILE A CA 1
ATOM 952 C C . ILE A 1 116 ? 14.905 -10.893 -22.208 1.00 94.12 116 ILE A C 1
ATOM 954 O O . ILE A 1 116 ? 14.256 -11.436 -21.325 1.00 94.12 116 ILE A O 1
ATOM 958 N N . PHE A 1 117 ? 15.965 -10.127 -21.942 1.00 93.62 117 PHE A N 1
ATOM 959 C CA . PHE A 1 117 ? 16.372 -9.842 -20.573 1.00 93.62 117 PHE A CA 1
ATOM 960 C C . PHE A 1 117 ? 15.308 -9.050 -19.807 1.00 93.62 117 PHE A C 1
ATOM 962 O O . PHE A 1 117 ? 15.024 -9.397 -18.668 1.00 93.62 117 PHE A O 1
ATOM 969 N N . ASN A 1 118 ? 14.712 -8.019 -20.407 1.00 92.88 118 ASN A N 1
ATOM 970 C CA . ASN A 1 118 ? 13.685 -7.210 -19.749 1.00 92.88 118 ASN A CA 1
ATOM 971 C C . ASN A 1 118 ? 12.455 -8.048 -19.379 1.00 92.88 118 ASN A C 1
ATOM 973 O O . ASN A 1 118 ? 11.964 -7.920 -18.267 1.00 92.88 118 ASN A O 1
ATOM 977 N N . GLU A 1 119 ? 12.047 -8.988 -20.234 1.00 92.94 119 GLU A N 1
ATOM 978 C CA . GLU A 1 119 ? 10.950 -9.927 -19.934 1.00 92.94 119 GLU A CA 1
ATOM 979 C C . GLU A 1 119 ? 11.252 -10.829 -18.716 1.00 92.94 119 GLU A C 1
ATOM 981 O O . GLU A 1 119 ? 10.347 -11.408 -18.121 1.00 92.94 119 GLU A O 1
ATOM 986 N N . THR A 1 120 ? 12.527 -10.982 -18.324 1.00 93.50 120 THR A N 1
ATOM 987 C CA . THR A 1 120 ? 12.900 -11.726 -17.103 1.00 93.50 120 THR A CA 1
ATOM 988 C C . THR A 1 120 ? 12.815 -10.899 -15.825 1.00 93.50 120 THR A C 1
ATOM 990 O O . THR A 1 120 ? 12.936 -11.466 -14.737 1.00 93.50 120 THR A O 1
ATOM 993 N N . LEU A 1 121 ? 12.624 -9.583 -15.935 1.00 94.81 121 LEU A N 1
ATOM 994 C CA . LEU A 1 121 ? 12.600 -8.677 -14.791 1.00 94.81 121 LEU A CA 1
ATOM 995 C C . LEU A 1 121 ? 11.213 -8.523 -14.182 1.00 94.81 121 LEU A C 1
ATOM 997 O O . LEU A 1 121 ? 11.129 -8.225 -12.998 1.00 94.81 121 LEU A O 1
ATOM 1001 N N . ASP A 1 122 ? 10.160 -8.755 -14.963 1.00 95.62 122 ASP A N 1
ATOM 1002 C CA . ASP A 1 122 ? 8.794 -8.355 -14.634 1.00 95.62 122 ASP A CA 1
ATOM 1003 C C . ASP A 1 122 ? 7.803 -9.518 -14.769 1.00 95.62 122 ASP A C 1
ATOM 1005 O O . ASP A 1 122 ? 8.074 -10.527 -15.425 1.00 95.62 122 ASP A O 1
ATOM 1009 N N . ILE A 1 123 ? 6.643 -9.401 -14.123 1.00 95.50 123 ILE A N 1
ATOM 1010 C CA . ILE A 1 123 ? 5.556 -10.382 -14.248 1.00 95.50 123 ILE A CA 1
ATOM 1011 C C . ILE A 1 123 ? 4.535 -9.843 -15.237 1.00 95.50 123 ILE A C 1
ATOM 1013 O O . ILE A 1 123 ? 4.014 -8.745 -15.056 1.00 95.50 123 ILE A O 1
ATOM 1017 N N . HIS A 1 124 ? 4.194 -10.631 -16.252 1.00 96.12 124 HIS A N 1
ATOM 1018 C CA . HIS A 1 124 ? 3.213 -10.229 -17.252 1.00 96.12 124 HIS A CA 1
ATOM 1019 C C . HIS A 1 124 ? 1.918 -11.034 -17.133 1.00 96.12 124 HIS A C 1
ATOM 1021 O O . HIS A 1 124 ? 1.912 -12.177 -16.673 1.00 96.12 124 HIS A O 1
ATOM 1027 N N . ALA A 1 125 ? 0.806 -10.480 -17.620 1.00 96.44 125 ALA A N 1
ATOM 1028 C CA . ALA A 1 125 ? -0.493 -11.158 -17.617 1.00 96.44 125 ALA A CA 1
ATOM 1029 C C . ALA A 1 125 ? -0.426 -12.557 -18.264 1.00 96.44 125 ALA A C 1
ATOM 1031 O O . ALA A 1 125 ? -0.991 -13.517 -17.745 1.00 96.44 125 ALA A O 1
ATOM 1032 N N . TYR A 1 126 ? 0.347 -12.711 -19.347 1.00 95.31 126 TYR A N 1
ATOM 1033 C CA . TYR A 1 126 ? 0.530 -14.003 -20.017 1.00 95.31 126 TYR A CA 1
ATOM 1034 C C . TYR A 1 126 ? 1.309 -15.038 -19.194 1.00 95.31 126 TYR A C 1
ATOM 1036 O O . TYR A 1 126 ? 1.234 -16.233 -19.502 1.00 95.31 126 TYR A O 1
ATOM 1044 N N . ASP A 1 127 ? 2.090 -14.610 -18.200 1.00 95.75 127 ASP A N 1
ATOM 1045 C CA . ASP A 1 127 ? 2.697 -15.512 -17.226 1.00 95.75 127 ASP A CA 1
ATOM 1046 C C . ASP A 1 127 ? 1.624 -15.997 -16.262 1.00 95.75 127 ASP A C 1
ATOM 1048 O O . ASP A 1 127 ? 1.462 -17.204 -16.090 1.00 95.75 127 ASP A O 1
ATOM 1052 N N . VAL A 1 128 ? 0.840 -15.057 -15.720 1.00 96.62 128 VAL A N 1
ATOM 1053 C CA . VAL A 1 128 ? -0.238 -15.312 -14.756 1.00 96.62 128 VAL A CA 1
ATOM 1054 C C . VAL A 1 128 ? -1.289 -16.273 -15.310 1.00 96.62 128 VAL A C 1
ATOM 1056 O O . VAL A 1 128 ? -1.690 -17.195 -14.604 1.00 96.62 128 VAL A O 1
ATOM 1059 N N . HIS A 1 129 ? -1.653 -16.154 -16.592 1.00 96.06 129 HIS A N 1
ATOM 1060 C CA . HIS A 1 129 ? -2.599 -17.067 -17.258 1.00 96.06 129 HIS A CA 1
ATOM 1061 C C . HIS A 1 129 ? -2.188 -18.546 -17.206 1.00 96.06 129 HIS A C 1
ATOM 1063 O O . HIS A 1 129 ? -3.025 -19.425 -17.404 1.00 96.06 129 HIS A O 1
ATOM 1069 N N . LYS A 1 130 ? -0.901 -18.838 -16.980 1.00 95.44 130 LYS A N 1
ATOM 1070 C CA . LYS A 1 130 ? -0.352 -20.202 -16.900 1.00 95.44 130 LYS A CA 1
ATOM 1071 C C . LYS A 1 130 ? -0.190 -20.692 -15.459 1.00 95.44 130 LYS A C 1
ATOM 1073 O O . LYS A 1 130 ? 0.144 -21.859 -15.256 1.00 95.44 130 LYS A O 1
ATOM 1078 N N . LEU A 1 131 ? -0.364 -19.813 -14.475 1.00 95.75 131 LEU A N 1
ATOM 1079 C CA . LEU A 1 131 ? -0.198 -20.138 -13.063 1.00 95.75 131 LEU A CA 1
ATOM 1080 C C . LEU A 1 131 ? -1.450 -20.810 -12.508 1.00 95.75 131 LEU A C 1
ATOM 1082 O O . LEU A 1 131 ? -2.542 -20.693 -13.056 1.00 95.75 131 LEU A O 1
ATOM 1086 N N . HIS A 1 132 ? -1.293 -21.436 -11.346 1.00 97.62 132 HIS A N 1
ATOM 1087 C CA . HIS A 1 132 ? -2.406 -21.825 -10.483 1.00 97.62 132 HIS A CA 1
ATOM 1088 C C . HIS A 1 132 ? -2.279 -21.049 -9.164 1.00 97.62 132 HIS A C 1
ATOM 1090 O O . HIS A 1 132 ? -1.743 -21.592 -8.198 1.00 97.62 132 HIS A O 1
ATOM 1096 N N . PRO A 1 133 ? -2.678 -19.760 -9.116 1.00 97.06 133 PRO A N 1
ATOM 1097 C CA . PRO A 1 133 ? -2.507 -18.941 -7.919 1.00 97.06 133 PRO A CA 1
ATOM 1098 C C . PRO A 1 133 ? -3.184 -19.571 -6.697 1.00 97.06 133 PRO A C 1
ATOM 1100 O O . PRO A 1 133 ? -4.364 -19.901 -6.753 1.00 97.06 133 PRO A O 1
ATOM 1103 N N . GLY A 1 134 ? -2.470 -19.722 -5.584 1.00 96.69 134 GLY A N 1
ATOM 1104 C CA . GLY A 1 134 ? -3.043 -20.197 -4.323 1.00 96.69 134 GLY A CA 1
ATOM 1105 C C . GLY A 1 134 ? -3.739 -19.093 -3.524 1.00 96.69 134 GLY A C 1
ATOM 1106 O O . GLY A 1 134 ? -4.724 -19.365 -2.835 1.00 96.69 134 GLY A O 1
ATOM 1107 N N . ALA A 1 135 ? -3.285 -17.841 -3.685 1.00 96.06 135 ALA A N 1
ATOM 1108 C CA . ALA A 1 135 ? -3.856 -16.667 -3.026 1.00 96.06 135 ALA A CA 1
ATOM 1109 C C . ALA A 1 135 ? -5.361 -16.538 -3.301 1.00 96.06 135 ALA A C 1
ATOM 1111 O O . ALA A 1 135 ? -5.775 -16.370 -4.449 1.00 96.06 135 ALA A O 1
ATOM 1112 N N . LYS A 1 136 ? -6.177 -16.548 -2.241 1.00 97.06 136 LYS A N 1
ATOM 1113 C CA . LYS A 1 136 ? -7.641 -16.390 -2.329 1.00 97.06 136 LYS A CA 1
ATOM 1114 C C . LYS A 1 136 ? -8.047 -14.928 -2.485 1.00 97.06 136 LYS A C 1
ATOM 1116 O O . LYS A 1 136 ? -9.026 -14.624 -3.169 1.00 97.06 136 LYS A O 1
ATOM 1121 N N . PHE A 1 137 ? -7.288 -14.035 -1.853 1.00 97.81 137 PHE A N 1
ATOM 1122 C CA . PHE A 1 137 ? -7.447 -12.591 -1.954 1.00 97.81 137 PHE A CA 1
ATOM 1123 C C . PHE A 1 137 ? -6.124 -11.922 -2.336 1.00 97.81 137 PHE A C 1
ATOM 1125 O O . PHE A 1 137 ? -5.085 -12.218 -1.743 1.00 97.81 137 PHE A O 1
ATOM 1132 N N . ILE A 1 138 ? -6.172 -11.000 -3.297 1.00 97.25 138 ILE A N 1
ATOM 1133 C CA . ILE A 1 138 ? -5.012 -10.210 -3.727 1.00 97.25 138 ILE A CA 1
ATOM 1134 C C . ILE A 1 138 ? -5.347 -8.721 -3.633 1.00 97.25 138 ILE A C 1
ATOM 1136 O O . ILE A 1 138 ? -6.410 -8.287 -4.077 1.00 97.25 138 ILE A O 1
ATOM 1140 N N . LEU A 1 139 ? -4.437 -7.925 -3.083 1.00 96.56 139 LEU A N 1
ATOM 1141 C CA . LEU A 1 139 ? -4.510 -6.468 -3.098 1.00 96.56 139 LEU A CA 1
ATOM 1142 C C . LEU A 1 139 ? -3.336 -5.913 -3.898 1.00 96.56 139 LEU A C 1
ATOM 1144 O O . LEU A 1 139 ? -2.184 -6.065 -3.496 1.00 96.56 139 LEU A O 1
ATOM 1148 N N . PHE A 1 140 ? -3.643 -5.242 -5.003 1.00 95.06 140 PHE A N 1
ATOM 1149 C CA . PHE A 1 140 ? -2.687 -4.472 -5.786 1.00 95.06 140 PHE A CA 1
ATOM 1150 C C . PHE A 1 140 ? -2.738 -3.003 -5.373 1.00 95.06 140 PHE A C 1
ATOM 1152 O O . PHE A 1 140 ? -3.613 -2.250 -5.814 1.00 95.06 140 PHE A O 1
ATOM 1159 N N . ASP A 1 141 ? -1.750 -2.564 -4.597 1.00 93.00 141 ASP A N 1
ATOM 1160 C CA . ASP A 1 141 ? -1.389 -1.150 -4.503 1.00 93.00 141 ASP A CA 1
ATOM 1161 C C . ASP A 1 141 ? -0.445 -0.776 -5.651 1.00 93.00 141 ASP A C 1
ATOM 1163 O O . ASP A 1 141 ? 0.726 -0.442 -5.476 1.00 93.00 141 ASP A O 1
ATOM 1167 N N . VAL A 1 142 ? -0.963 -0.942 -6.866 1.00 91.19 142 VAL A N 1
ATOM 1168 C CA . VAL A 1 142 ? -0.197 -0.821 -8.102 1.00 91.19 142 VAL A CA 1
ATOM 1169 C C . VAL A 1 142 ? -1.047 -0.130 -9.162 1.00 91.19 142 VAL A C 1
ATOM 1171 O O . VAL A 1 142 ? -2.262 -0.341 -9.252 1.00 91.19 142 VAL A O 1
ATOM 1174 N N . CYS A 1 143 ? -0.419 0.728 -9.965 1.00 94.19 143 CYS A N 1
ATOM 1175 C CA . CYS A 1 143 ? -1.079 1.438 -11.055 1.00 94.19 143 CYS A CA 1
ATOM 1176 C C . CYS A 1 143 ? -1.649 0.462 -12.098 1.00 94.19 143 CYS A C 1
ATOM 1178 O O . CYS A 1 143 ? -0.986 -0.492 -12.491 1.00 94.19 143 CYS A O 1
ATOM 1180 N N . PHE A 1 144 ? -2.848 0.753 -12.607 1.00 96.44 144 PHE A N 1
ATOM 1181 C CA . PHE A 1 144 ? -3.472 0.106 -13.774 1.00 96.44 144 PHE A CA 1
ATOM 1182 C C . PHE A 1 144 ? -3.777 -1.403 -13.705 1.00 96.44 144 PHE A C 1
ATOM 1184 O O . PHE A 1 144 ? -4.497 -1.883 -14.585 1.00 96.44 144 PHE A O 1
ATOM 1191 N N . ASN A 1 145 ? -3.328 -2.168 -12.706 1.00 95.38 145 ASN A N 1
ATOM 1192 C CA . ASN A 1 145 ? -3.570 -3.619 -12.664 1.00 95.38 145 ASN A CA 1
ATOM 1193 C C . ASN A 1 145 ? -5.057 -4.003 -12.515 1.00 95.38 145 ASN A C 1
ATOM 1195 O O . ASN A 1 145 ? -5.427 -5.145 -12.774 1.00 95.38 145 ASN A O 1
ATOM 1199 N N . GLY A 1 146 ? -5.926 -3.057 -12.148 1.00 96.25 146 GLY A N 1
ATOM 1200 C CA . GLY A 1 146 ? -7.384 -3.197 -12.122 1.00 96.25 146 GLY A CA 1
ATOM 1201 C C . GLY A 1 146 ? -8.093 -2.622 -13.352 1.00 96.25 146 GLY A C 1
ATOM 1202 O O . GLY A 1 146 ? -9.276 -2.302 -13.262 1.00 96.25 146 GLY A O 1
ATOM 1203 N N . SER A 1 147 ? -7.405 -2.441 -14.485 1.00 96.62 147 SER A N 1
ATOM 1204 C CA . SER A 1 147 ? -7.972 -1.863 -15.717 1.00 96.62 147 SER A CA 1
ATOM 1205 C C . SER A 1 147 ? -8.965 -2.802 -16.419 1.00 96.62 147 SER A C 1
ATOM 1207 O O . SER A 1 147 ? -8.741 -3.212 -17.553 1.00 96.62 147 SER A O 1
ATOM 1209 N N . PHE A 1 148 ? -10.101 -3.097 -15.781 1.00 95.12 148 PHE A N 1
ATOM 1210 C CA . PHE A 1 148 ? -11.136 -4.024 -16.267 1.00 95.12 148 PHE A CA 1
ATOM 1211 C C . PHE A 1 148 ? -11.769 -3.631 -17.614 1.00 95.12 148 PHE A C 1
ATOM 1213 O O . PHE A 1 148 ? -12.469 -4.422 -18.237 1.00 95.12 148 PHE A O 1
ATOM 1220 N N . TYR A 1 149 ? -11.541 -2.398 -18.072 1.00 95.12 149 TYR A N 1
ATOM 1221 C CA . TYR A 1 149 ? -11.942 -1.911 -19.394 1.00 95.12 149 TYR A CA 1
ATOM 1222 C C . TYR A 1 149 ? -10.966 -2.325 -20.513 1.00 95.12 149 TYR A C 1
ATOM 1224 O O . TYR A 1 149 ? -11.190 -2.003 -21.682 1.00 95.12 149 TYR A O 1
ATOM 1232 N N . LYS A 1 150 ? -9.860 -2.998 -20.178 1.00 96.94 150 LYS A N 1
ATOM 1233 C CA . LYS A 1 150 ? -8.884 -3.555 -21.120 1.00 96.94 150 LYS A CA 1
ATOM 1234 C C . LYS A 1 150 ? -9.144 -5.045 -21.330 1.00 96.94 150 LYS A C 1
ATOM 1236 O O . LYS A 1 150 ? -9.710 -5.715 -20.477 1.00 96.94 150 LYS A O 1
ATOM 1241 N N . LYS A 1 151 ? -8.725 -5.557 -22.493 1.00 93.44 151 LYS A N 1
ATOM 1242 C CA . LYS A 1 151 ? -8.940 -6.960 -22.881 1.00 93.44 151 LYS A CA 1
ATOM 1243 C C . LYS A 1 151 ? -8.207 -7.938 -21.962 1.00 93.44 151 LYS A C 1
ATOM 1245 O O . LYS A 1 151 ? -8.760 -8.979 -21.635 1.00 93.44 151 LYS A O 1
ATOM 1250 N N . ASP A 1 152 ? -6.972 -7.606 -21.611 1.00 95.19 152 ASP A N 1
ATOM 1251 C CA . ASP A 1 152 ? -6.134 -8.380 -20.707 1.00 95.19 152 ASP A CA 1
ATOM 1252 C C . ASP A 1 152 ? -5.521 -7.419 -19.690 1.00 95.19 152 ASP A C 1
ATOM 1254 O O . ASP A 1 152 ? -5.126 -6.311 -20.061 1.00 95.19 152 ASP A O 1
ATOM 1258 N N . TYR A 1 153 ? -5.547 -7.800 -18.418 1.00 97.06 153 TYR A N 1
ATOM 1259 C CA . TYR A 1 153 ? -5.099 -6.986 -17.292 1.00 97.06 153 TYR A CA 1
ATOM 1260 C C . TYR A 1 153 ? -4.831 -7.878 -16.075 1.00 97.06 153 TYR A C 1
ATOM 1262 O O . TYR A 1 153 ? -5.504 -8.893 -15.895 1.00 97.06 153 TYR A O 1
ATOM 1270 N N . LEU A 1 154 ? -3.884 -7.492 -15.215 1.00 96.94 154 LEU A N 1
ATOM 1271 C CA . LEU A 1 154 ? -3.361 -8.366 -14.150 1.00 96.94 154 LEU A CA 1
ATOM 1272 C C . LEU A 1 154 ? -4.427 -8.910 -13.198 1.00 96.94 154 LEU A C 1
ATOM 1274 O O . LEU A 1 154 ? -4.509 -10.119 -13.000 1.00 96.94 154 LEU A O 1
ATOM 1278 N N . ALA A 1 155 ? -5.281 -8.055 -12.631 1.00 97.25 155 ALA A N 1
ATOM 1279 C CA . ALA A 1 155 ? -6.314 -8.516 -11.704 1.00 97.25 155 ALA A CA 1
ATOM 1280 C C . ALA A 1 155 ? -7.277 -9.522 -12.360 1.00 97.25 155 ALA A C 1
ATOM 1282 O O . ALA A 1 155 ? -7.716 -10.470 -11.715 1.00 97.25 155 ALA A O 1
ATOM 1283 N N . GLY A 1 156 ? -7.582 -9.333 -13.646 1.00 97.44 156 GLY A N 1
ATOM 1284 C CA . GLY A 1 156 ? -8.377 -10.268 -14.438 1.00 97.44 156 GLY A CA 1
ATOM 1285 C C . GLY A 1 156 ? -7.626 -11.572 -14.674 1.00 97.44 156 GLY A C 1
ATOM 1286 O O . GLY A 1 156 ? -8.199 -12.637 -14.468 1.00 97.44 156 GLY A O 1
ATOM 1287 N N . ALA A 1 157 ? -6.341 -11.492 -15.026 1.00 97.62 157 ALA A N 1
ATOM 1288 C CA . ALA A 1 157 ? -5.480 -12.654 -15.216 1.00 97.62 157 ALA A CA 1
ATOM 1289 C C . ALA A 1 157 ? -5.448 -13.549 -13.970 1.00 97.62 157 ALA A C 1
ATOM 1291 O O . ALA A 1 157 ? -5.642 -14.752 -14.092 1.00 97.62 157 ALA A O 1
ATOM 1292 N N . TYR A 1 158 ? -5.313 -12.982 -12.765 1.00 97.44 158 TYR A N 1
ATOM 1293 C CA . TYR A 1 158 ? -5.373 -13.768 -11.526 1.00 97.44 158 TYR A CA 1
ATOM 1294 C C . TYR A 1 158 ? -6.754 -14.379 -11.261 1.00 97.44 158 TYR A C 1
ATOM 1296 O O . TYR A 1 158 ? -6.834 -15.541 -10.874 1.00 97.44 158 TYR A O 1
ATOM 1304 N N . ILE A 1 159 ? -7.838 -13.625 -11.478 1.00 97.56 159 ILE A N 1
ATOM 1305 C CA . ILE A 1 159 ? -9.215 -14.114 -11.271 1.00 97.56 159 ILE A CA 1
ATOM 1306 C C . ILE A 1 159 ? -9.571 -15.260 -12.224 1.00 97.56 159 ILE A C 1
ATOM 1308 O O . ILE A 1 159 ? -10.293 -16.175 -11.836 1.00 97.56 159 ILE A O 1
ATOM 1312 N N . PHE A 1 160 ? -9.097 -15.205 -13.469 1.00 96.69 160 PHE A N 1
ATOM 1313 C CA . PHE A 1 160 ? -9.405 -16.206 -14.492 1.00 96.69 160 PHE A CA 1
ATOM 1314 C C . PHE A 1 160 ? -8.338 -17.300 -14.631 1.00 96.69 160 PHE A C 1
ATOM 1316 O O . PHE A 1 160 ? -8.550 -18.253 -15.384 1.00 96.69 160 PHE A O 1
ATOM 1323 N N . ALA A 1 161 ? -7.219 -17.202 -13.909 1.00 96.50 161 ALA A N 1
ATOM 1324 C CA . ALA A 1 161 ? -6.242 -18.277 -13.819 1.00 96.50 161 ALA A CA 1
ATOM 1325 C C . ALA A 1 161 ? -6.866 -19.521 -13.150 1.00 96.50 161 ALA A C 1
ATOM 1327 O O . ALA A 1 161 ? -7.737 -19.387 -12.288 1.00 96.50 161 ALA A O 1
ATOM 1328 N N . PRO A 1 162 ? -6.413 -20.745 -13.481 1.00 94.94 162 PRO A N 1
ATOM 1329 C CA . PRO A 1 162 ? -6.950 -22.007 -12.946 1.00 94.94 162 PRO A CA 1
ATOM 1330 C C . PRO A 1 162 ? -6.660 -22.268 -11.445 1.00 94.94 162 PRO A C 1
ATOM 1332 O O . PRO A 1 162 ? -6.607 -23.419 -11.016 1.00 94.94 162 PRO A O 1
ATOM 1335 N N . GLY A 1 163 ? -6.449 -21.222 -10.640 1.00 95.75 163 GLY A N 1
ATOM 1336 C CA . GLY A 1 163 ? -6.128 -21.293 -9.213 1.00 95.75 163 GLY A CA 1
ATOM 1337 C C . GLY A 1 163 ? -7.318 -21.067 -8.271 1.00 95.75 163 GLY A C 1
ATOM 1338 O O . GLY A 1 163 ? -8.456 -21.446 -8.539 1.00 95.75 163 GLY A O 1
ATOM 1339 N N . HIS A 1 164 ? -7.029 -20.462 -7.121 1.00 96.94 164 HIS A N 1
ATOM 1340 C CA . HIS A 1 164 ? -7.939 -20.258 -5.994 1.00 96.94 164 HIS A CA 1
ATOM 1341 C C . HIS A 1 164 ? -8.288 -18.788 -5.738 1.00 96.94 164 HIS A C 1
ATOM 1343 O O . HIS A 1 164 ? -8.957 -18.492 -4.748 1.00 96.94 164 HIS A O 1
ATOM 1349 N N . THR A 1 165 ? -7.857 -17.862 -6.598 1.00 98.00 165 THR A N 1
ATOM 1350 C CA . THR A 1 165 ? -8.162 -16.437 -6.436 1.00 98.00 165 THR A CA 1
ATOM 1351 C C . THR A 1 165 ? -9.652 -16.173 -6.617 1.00 98.00 165 THR A C 1
ATOM 1353 O O . THR A 1 165 ? -10.227 -16.425 -7.669 1.00 98.00 165 THR A O 1
ATOM 1356 N N . VAL A 1 166 ? -10.281 -15.639 -5.568 1.00 98.12 166 VAL A N 1
ATOM 1357 C CA . VAL A 1 166 ? -11.724 -15.358 -5.526 1.00 98.12 166 VAL A CA 1
ATOM 1358 C C . VAL A 1 166 ? -12.006 -13.869 -5.703 1.00 98.12 166 VAL A C 1
ATOM 1360 O O . VAL A 1 166 ? -13.005 -13.482 -6.314 1.00 98.12 166 VAL A O 1
ATOM 1363 N N . ALA A 1 167 ? -11.139 -13.023 -5.148 1.00 98.38 167 ALA A N 1
ATOM 1364 C CA . ALA A 1 167 ? -11.298 -11.580 -5.198 1.00 98.38 167 ALA A CA 1
ATOM 1365 C C . ALA A 1 167 ? -9.944 -10.873 -5.281 1.00 98.38 167 ALA A C 1
ATOM 1367 O O . ALA A 1 167 ? -8.986 -11.237 -4.599 1.00 98.38 167 ALA A O 1
ATOM 1368 N N . VAL A 1 168 ? -9.899 -9.815 -6.080 1.00 98.00 168 VAL A N 1
ATOM 1369 C CA . VAL A 1 168 ? -8.747 -8.933 -6.231 1.00 98.00 168 VAL A CA 1
ATOM 1370 C C . VAL A 1 168 ? -9.202 -7.493 -6.039 1.00 98.00 168 VAL A C 1
ATOM 1372 O O . VAL A 1 168 ? -10.238 -7.100 -6.570 1.00 98.00 168 VAL A O 1
ATOM 1375 N N . ILE A 1 169 ? -8.439 -6.691 -5.301 1.00 97.50 169 ILE A N 1
ATOM 1376 C CA . ILE A 1 169 ? -8.553 -5.229 -5.345 1.00 97.50 169 ILE A CA 1
ATOM 1377 C C . ILE A 1 169 ? -7.430 -4.697 -6.227 1.00 97.50 169 ILE A C 1
ATOM 1379 O O . ILE A 1 169 ? -6.268 -5.007 -5.983 1.00 97.50 169 ILE A O 1
ATOM 1383 N N . GLY A 1 170 ? -7.765 -3.903 -7.243 1.00 95.88 170 GLY A N 1
ATOM 1384 C CA . GLY A 1 170 ? -6.779 -3.291 -8.135 1.00 95.88 170 GLY A CA 1
ATOM 1385 C C . GLY A 1 170 ? -7.228 -1.938 -8.673 1.00 95.88 170 GLY A C 1
ATOM 1386 O O . GLY A 1 170 ? -8.406 -1.585 -8.588 1.00 95.88 170 GLY A O 1
ATOM 1387 N N . ASN A 1 171 ? -6.280 -1.180 -9.232 1.00 95.75 171 ASN A N 1
ATOM 1388 C CA . ASN A 1 171 ? -6.516 0.207 -9.637 1.00 95.75 171 ASN A CA 1
ATOM 1389 C C . ASN A 1 171 ? -6.715 0.354 -11.154 1.00 95.75 171 ASN A C 1
ATOM 1391 O O . ASN A 1 171 ? -5.957 -0.216 -11.938 1.00 95.75 171 ASN A O 1
ATOM 1395 N N . THR A 1 172 ? -7.715 1.126 -11.588 1.00 95.19 172 THR A N 1
ATOM 1396 C CA . THR A 1 172 ? -8.009 1.377 -13.020 1.00 95.19 172 THR A CA 1
ATOM 1397 C C . THR A 1 172 ? -7.088 2.404 -13.677 1.00 95.19 172 THR A C 1
ATOM 1399 O O . THR A 1 172 ? -6.959 2.432 -14.905 1.00 95.19 172 THR A O 1
ATOM 1402 N N . VAL A 1 173 ? -6.460 3.254 -12.868 1.00 93.56 173 VAL A N 1
ATOM 1403 C CA . VAL A 1 173 ? -5.544 4.322 -13.285 1.00 93.56 173 VAL A CA 1
ATOM 1404 C C . VAL A 1 173 ? -4.303 4.329 -12.386 1.00 93.56 173 VAL A C 1
ATOM 1406 O O . VAL A 1 173 ? -4.066 3.377 -11.635 1.00 93.56 173 VAL A O 1
ATOM 1409 N N . ASN A 1 174 ? -3.487 5.382 -12.476 1.00 90.88 174 ASN A N 1
ATOM 1410 C CA . ASN A 1 174 ? -2.399 5.628 -11.537 1.00 90.88 174 ASN A CA 1
ATOM 1411 C C . ASN A 1 174 ? -2.909 5.553 -10.091 1.00 90.88 174 ASN A C 1
ATOM 1413 O O . ASN A 1 174 ? -3.838 6.269 -9.723 1.00 90.88 174 ASN A O 1
ATOM 1417 N N . ALA A 1 175 ? -2.274 4.706 -9.284 1.00 84.94 175 ALA A N 1
ATOM 1418 C CA . ALA A 1 175 ? -2.527 4.647 -7.856 1.00 84.94 175 ALA A CA 1
ATOM 1419 C C . ALA A 1 175 ? -1.903 5.871 -7.180 1.00 84.94 175 ALA A C 1
ATOM 1421 O O . ALA A 1 175 ? -0.741 6.212 -7.450 1.00 84.94 175 ALA A O 1
ATOM 1422 N N . LEU A 1 176 ? -2.664 6.512 -6.290 1.00 84.88 176 LEU A N 1
ATOM 1423 C CA . LEU A 1 176 ? -2.114 7.538 -5.408 1.00 84.88 176 LEU A CA 1
ATOM 1424 C C . LEU A 1 176 ? -0.929 6.962 -4.628 1.00 84.88 176 LEU A C 1
ATOM 1426 O O . LEU A 1 176 ? -1.028 5.894 -4.031 1.00 84.88 176 LEU A O 1
ATOM 1430 N N . GLN A 1 177 ? 0.197 7.668 -4.671 1.00 79.62 177 GLN A N 1
ATOM 1431 C CA . GLN A 1 177 ? 1.400 7.298 -3.933 1.00 79.62 177 GLN A CA 1
ATOM 1432 C C . GLN A 1 177 ? 1.286 7.751 -2.476 1.00 79.62 177 GLN A C 1
ATOM 1434 O O . GLN A 1 177 ? 0.528 8.666 -2.167 1.00 79.62 177 GLN A O 1
ATOM 1439 N N . ASP A 1 178 ? 2.077 7.133 -1.595 1.00 79.50 178 ASP A N 1
ATOM 1440 C CA . ASP A 1 178 ? 2.139 7.494 -0.172 1.00 79.50 178 ASP A CA 1
ATOM 1441 C C . ASP A 1 178 ? 0.797 7.382 0.569 1.00 79.50 178 ASP A C 1
ATOM 1443 O O . ASP A 1 178 ? 0.527 8.154 1.477 1.00 79.50 178 ASP A O 1
ATOM 1447 N N . LYS A 1 179 ? -0.026 6.389 0.220 1.00 86.62 179 LYS A N 1
ATOM 1448 C CA . LYS A 1 179 ? -1.257 6.052 0.950 1.00 86.62 179 LYS A CA 1
ATOM 1449 C C . LYS A 1 179 ? -1.055 4.925 1.972 1.00 86.62 179 LYS A C 1
ATOM 1451 O O . LYS A 1 179 ? 0.032 4.365 2.097 1.00 86.62 179 LYS A O 1
ATOM 1456 N N . TRP A 1 180 ? -2.128 4.594 2.695 1.00 91.38 180 TRP A N 1
ATOM 1457 C CA . TRP A 1 180 ? -2.228 3.416 3.567 1.00 91.38 180 TRP A CA 1
ATOM 1458 C C . TRP A 1 180 ? -3.232 2.408 2.970 1.00 91.38 180 TRP A C 1
ATOM 1460 O O . TRP A 1 180 ? -4.393 2.371 3.384 1.00 91.38 180 TRP A O 1
ATOM 1470 N N . PRO A 1 181 ? -2.833 1.654 1.932 1.00 87.19 181 PRO A N 1
ATOM 1471 C CA . PRO A 1 181 ? -3.751 0.845 1.119 1.00 87.19 181 PRO A CA 1
ATOM 1472 C C . PRO A 1 181 ? -4.285 -0.392 1.858 1.00 87.19 181 PRO A C 1
ATOM 1474 O O . PRO A 1 181 ? -5.395 -0.852 1.597 1.00 87.19 181 PRO A O 1
ATOM 1477 N N . ASP A 1 182 ? -3.512 -0.919 2.802 1.00 90.50 182 ASP A N 1
ATOM 1478 C CA . ASP A 1 182 ? -3.818 -2.077 3.638 1.00 90.50 182 ASP A CA 1
ATOM 1479 C C . ASP A 1 182 ? -4.415 -1.676 5.003 1.00 90.50 182 ASP A C 1
ATOM 1481 O O . ASP A 1 182 ? -4.426 -2.465 5.956 1.00 90.50 182 ASP A O 1
ATOM 1485 N N . GLU A 1 183 ? -4.952 -0.454 5.101 1.00 94.00 183 GLU A N 1
ATOM 1486 C CA . GLU A 1 183 ? -5.754 0.005 6.235 1.00 94.00 183 GLU A CA 1
ATOM 1487 C C . GLU A 1 183 ? -6.795 -1.059 6.619 1.00 94.00 183 GLU A C 1
ATOM 1489 O O . GLU A 1 183 ? -7.476 -1.616 5.770 1.00 94.00 183 GLU A O 1
ATOM 1494 N N . PHE A 1 184 ? -6.923 -1.378 7.908 1.00 95.38 184 PHE A N 1
ATOM 1495 C CA . PHE A 1 184 ? -7.847 -2.404 8.407 1.00 95.38 184 PHE A CA 1
ATOM 1496 C C . PHE A 1 184 ? -7.621 -3.840 7.907 1.00 95.38 184 PHE A C 1
ATOM 1498 O O . PHE A 1 184 ? -8.512 -4.678 8.079 1.00 95.38 184 PHE A O 1
ATOM 1505 N N . ALA A 1 185 ? -6.459 -4.193 7.343 1.00 93.62 185 ALA A N 1
ATOM 1506 C CA . ALA A 1 185 ? -6.222 -5.550 6.835 1.00 93.62 185 ALA A CA 1
ATOM 1507 C C . ALA A 1 185 ? -6.464 -6.654 7.886 1.00 93.62 185 ALA A C 1
ATOM 1509 O O . ALA A 1 185 ? -6.865 -7.764 7.544 1.00 93.62 185 ALA A O 1
ATOM 1510 N N . GLY A 1 186 ? -6.291 -6.390 9.190 1.00 93.25 186 GLY A N 1
ATOM 1511 C CA . GLY A 1 186 ? -6.643 -7.366 10.230 1.00 93.25 186 GLY A CA 1
ATOM 1512 C C . GLY A 1 186 ? -8.138 -7.641 10.389 1.00 93.25 186 GLY A C 1
ATOM 1513 O O . GLY A 1 186 ? -8.481 -8.666 10.978 1.00 93.25 186 GLY A O 1
ATOM 1514 N N . LEU A 1 187 ? -9.036 -6.824 9.831 1.00 95.88 187 LEU A N 1
ATOM 1515 C CA . LEU A 1 187 ? -10.467 -7.140 9.783 1.00 95.88 187 LEU A CA 1
ATOM 1516 C C . LEU A 1 187 ? -10.777 -8.294 8.824 1.00 95.88 187 LEU A C 1
ATOM 1518 O O . LEU A 1 187 ? -11.787 -8.970 9.023 1.00 95.88 187 LEU A O 1
ATOM 1522 N N . LEU A 1 188 ? -9.898 -8.595 7.857 1.00 95.12 188 LEU A N 1
ATOM 1523 C CA . LEU A 1 188 ? -10.011 -9.801 7.027 1.00 95.12 188 LEU A CA 1
ATOM 1524 C C . LEU A 1 188 ? -9.982 -11.067 7.901 1.00 95.12 188 LEU A C 1
ATOM 1526 O O . LEU A 1 188 ? -10.827 -11.945 7.739 1.00 95.12 188 LEU A O 1
ATOM 1530 N N . ALA A 1 189 ? -9.109 -11.106 8.916 1.00 93.12 189 ALA A N 1
ATOM 1531 C CA . ALA A 1 189 ? -9.045 -12.190 9.906 1.00 93.12 189 ALA A CA 1
ATOM 1532 C C . ALA A 1 189 ? -10.289 -12.251 10.820 1.00 93.12 189 ALA A C 1
ATOM 1534 O O . ALA A 1 189 ? -10.637 -13.309 11.343 1.00 93.12 189 ALA A O 1
ATOM 1535 N N . ALA A 1 190 ? -11.002 -11.131 10.989 1.00 94.88 190 ALA A N 1
ATOM 1536 C CA . ALA A 1 190 ? -12.306 -11.083 11.659 1.00 94.88 190 ALA A CA 1
ATOM 1537 C C . ALA A 1 190 ? -13.477 -11.492 10.736 1.00 94.88 190 ALA A C 1
ATOM 1539 O O . ALA A 1 190 ? -14.644 -11.415 11.130 1.00 94.88 190 ALA A O 1
ATOM 1540 N N . GLY A 1 191 ? -13.181 -11.931 9.508 1.00 96.19 191 GLY A N 1
ATOM 1541 C CA . GLY A 1 191 ? -14.164 -12.334 8.508 1.00 96.19 191 GLY A CA 1
ATOM 1542 C C . GLY A 1 191 ? -14.865 -11.163 7.823 1.00 96.19 191 GLY A C 1
ATOM 1543 O O . GLY A 1 191 ? -16.003 -11.313 7.379 1.00 96.19 191 GLY A O 1
ATOM 1544 N N . MET A 1 192 ? -14.240 -9.983 7.756 1.00 97.38 192 MET A N 1
ATOM 1545 C CA . MET A 1 192 ? -14.745 -8.878 6.938 1.00 97.38 192 MET A CA 1
ATOM 1546 C C . MET A 1 192 ? -14.803 -9.290 5.464 1.00 97.38 192 MET A C 1
ATOM 1548 O O . MET A 1 192 ? -13.870 -9.899 4.943 1.00 97.38 192 MET A O 1
ATOM 1552 N N . ARG A 1 193 ? -15.907 -8.949 4.794 1.00 98.31 193 ARG A N 1
ATOM 1553 C CA . ARG A 1 193 ? -16.057 -9.165 3.349 1.00 98.31 193 ARG A CA 1
ATOM 1554 C C . ARG A 1 193 ? -15.149 -8.232 2.565 1.00 98.31 193 ARG A C 1
ATOM 1556 O O . ARG A 1 193 ? -15.048 -7.059 2.922 1.00 98.31 193 ARG A O 1
ATOM 1563 N N . VAL A 1 194 ? -14.589 -8.704 1.456 1.00 98.12 194 VAL A N 1
ATOM 1564 C CA . VAL A 1 194 ? -13.699 -7.899 0.599 1.00 98.12 194 VAL A CA 1
ATOM 1565 C C . VAL A 1 194 ? -14.372 -6.602 0.131 1.00 98.12 194 VAL A C 1
ATOM 1567 O O . VAL A 1 194 ? -13.766 -5.537 0.175 1.00 98.12 194 VAL A O 1
ATOM 1570 N N . GLY A 1 195 ? -15.660 -6.637 -0.219 1.00 97.62 195 GLY A N 1
ATOM 1571 C CA . GLY A 1 195 ? -16.411 -5.432 -0.579 1.00 97.62 195 GLY A CA 1
ATOM 1572 C C . GLY A 1 195 ? -16.592 -4.445 0.581 1.00 97.62 195 GLY A C 1
ATOM 1573 O O . GLY A 1 195 ? -16.588 -3.236 0.366 1.00 97.62 195 GLY A O 1
ATOM 1574 N N . GLN A 1 196 ? -16.714 -4.936 1.820 1.00 96.56 196 GLN A N 1
ATOM 1575 C CA . GLN A 1 196 ? -16.747 -4.079 3.013 1.00 96.56 196 GLN A CA 1
ATOM 1576 C C . GLN A 1 196 ? -15.376 -3.477 3.293 1.00 96.56 196 GLN A C 1
ATOM 1578 O O . GLN A 1 196 ? -15.298 -2.296 3.607 1.00 96.56 196 GLN A O 1
ATOM 1583 N N . PHE A 1 197 ? -14.317 -4.265 3.126 1.00 96.94 197 PHE A N 1
ATOM 1584 C CA . PHE A 1 197 ? -12.945 -3.788 3.210 1.00 96.94 197 PHE A CA 1
ATOM 1585 C C . PHE A 1 197 ? -12.713 -2.641 2.210 1.00 96.94 197 PHE A C 1
ATOM 1587 O O . PHE A 1 197 ? -12.448 -1.518 2.634 1.00 96.94 197 PHE A O 1
ATOM 1594 N N . ASN A 1 198 ? -12.996 -2.856 0.918 1.00 96.19 198 ASN A N 1
ATOM 1595 C CA . ASN A 1 198 ? -12.852 -1.827 -0.121 1.00 96.19 198 ASN A CA 1
ATOM 1596 C C . ASN A 1 198 ? -13.730 -0.587 0.117 1.00 96.19 198 ASN A C 1
ATOM 1598 O O . ASN A 1 198 ? -13.349 0.513 -0.260 1.00 96.19 198 ASN A O 1
ATOM 1602 N N . ARG A 1 199 ? -14.897 -0.720 0.766 1.00 95.19 199 ARG A N 1
ATOM 1603 C CA . ARG A 1 199 ? -15.738 0.439 1.124 1.00 95.19 199 ARG A CA 1
ATOM 1604 C C . ARG A 1 199 ? -15.022 1.413 2.065 1.00 95.19 199 ARG A C 1
ATOM 1606 O O . ARG A 1 199 ? -15.329 2.600 2.041 1.00 95.19 199 ARG A O 1
ATOM 1613 N N . PHE A 1 200 ? -14.132 0.917 2.923 1.00 94.62 200 PHE A N 1
ATOM 1614 C CA . PHE A 1 200 ? -13.432 1.740 3.909 1.00 94.62 200 PHE A CA 1
ATOM 1615 C C . PHE A 1 200 ? -12.032 2.165 3.482 1.00 94.62 200 PHE A C 1
ATOM 1617 O O . PHE A 1 200 ? -11.555 3.176 3.991 1.00 94.62 200 PHE A O 1
ATOM 1624 N N . THR A 1 201 ? -11.396 1.403 2.595 1.00 93.25 201 THR A N 1
ATOM 1625 C CA . THR A 1 201 ? -9.979 1.565 2.235 1.00 93.25 201 THR A CA 1
ATOM 1626 C C . THR A 1 201 ? -9.776 1.978 0.779 1.00 93.25 201 THR A C 1
ATOM 1628 O O . THR A 1 201 ? -8.715 2.483 0.422 1.00 93.25 201 THR A O 1
ATOM 1631 N N . GLY A 1 202 ? -10.787 1.767 -0.066 1.00 91.69 202 GLY A N 1
ATOM 1632 C CA . GLY A 1 202 ? -10.718 2.025 -1.494 1.00 91.69 202 GLY A CA 1
ATOM 1633 C C . GLY A 1 202 ? -10.674 3.514 -1.815 1.00 91.69 202 GLY A C 1
ATOM 1634 O O . GLY A 1 202 ? -11.382 4.328 -1.217 1.00 91.69 202 GLY A O 1
ATOM 1635 N N . TYR A 1 203 ? -9.859 3.848 -2.808 1.00 91.25 203 TYR A N 1
ATOM 1636 C CA . TYR A 1 203 ? -9.834 5.160 -3.440 1.00 91.25 203 TYR A CA 1
ATOM 1637 C C . TYR A 1 203 ? -10.706 5.150 -4.701 1.00 91.25 203 TYR A C 1
ATOM 1639 O O . TYR A 1 203 ? -11.259 4.114 -5.075 1.00 91.25 203 TYR A O 1
ATOM 1647 N N . LEU A 1 204 ? -10.849 6.303 -5.364 1.00 91.88 204 LEU A N 1
ATOM 1648 C CA . LEU A 1 204 ? -11.666 6.416 -6.579 1.00 91.88 204 LEU A CA 1
ATOM 1649 C C . LEU A 1 204 ? -11.208 5.450 -7.678 1.00 91.88 204 LEU A C 1
ATOM 1651 O O . LEU A 1 204 ? -12.039 4.944 -8.428 1.00 91.88 204 LEU A O 1
ATOM 1655 N N . GLU A 1 205 ? -9.903 5.191 -7.758 1.00 92.19 205 GLU A N 1
ATOM 1656 C CA . GLU A 1 205 ? -9.312 4.267 -8.717 1.00 92.19 205 GLU A CA 1
ATOM 1657 C C . GLU A 1 205 ? -9.418 2.791 -8.314 1.00 92.19 205 GLU A C 1
ATOM 1659 O O . GLU A 1 205 ? -9.166 1.934 -9.158 1.00 92.19 205 GLU A O 1
ATOM 1664 N N . SER A 1 206 ? -9.739 2.480 -7.052 1.00 93.31 206 SER A N 1
ATOM 1665 C CA . SER A 1 206 ? -9.658 1.128 -6.489 1.00 93.31 206 SER A CA 1
ATOM 1666 C C . SER A 1 206 ? -10.968 0.359 -6.654 1.00 93.31 206 SER A C 1
ATOM 1668 O O . SER A 1 206 ? -12.030 0.775 -6.182 1.00 93.31 206 SER A O 1
ATOM 1670 N N . HIS A 1 207 ? -10.893 -0.819 -7.271 1.00 96.00 207 HIS A N 1
ATOM 1671 C CA . HIS A 1 207 ? -12.062 -1.645 -7.562 1.00 96.00 207 HIS A CA 1
ATOM 1672 C C . HIS A 1 207 ? -11.875 -3.084 -7.097 1.00 96.00 207 HIS A C 1
ATOM 1674 O O . HIS A 1 207 ? -10.799 -3.660 -7.249 1.00 96.00 207 HIS A O 1
ATOM 1680 N N . VAL A 1 208 ? -12.961 -3.676 -6.593 1.00 98.00 208 VAL A N 1
ATOM 1681 C CA . VAL A 1 208 ? -13.050 -5.120 -6.356 1.00 98.00 208 VAL A CA 1
ATOM 1682 C C . VAL A 1 208 ? -13.396 -5.816 -7.668 1.00 98.00 208 VAL A C 1
ATOM 1684 O O . VAL A 1 208 ? -14.387 -5.477 -8.313 1.00 98.00 208 VAL A O 1
ATOM 1687 N N . ILE A 1 209 ? -12.596 -6.808 -8.033 1.00 98.00 209 ILE A N 1
ATOM 1688 C CA . ILE A 1 209 ? -12.738 -7.647 -9.220 1.00 98.00 209 ILE A CA 1
ATOM 1689 C C . ILE A 1 209 ? -12.858 -9.091 -8.713 1.00 98.00 209 ILE A C 1
ATOM 1691 O O . ILE A 1 209 ? -12.040 -9.524 -7.905 1.00 98.00 209 ILE A O 1
ATOM 1695 N N . GLY A 1 210 ? -13.899 -9.817 -9.127 1.00 97.44 210 GLY A N 1
ATOM 1696 C CA . GLY A 1 210 ? -14.274 -11.110 -8.534 1.00 97.44 210 GLY A CA 1
ATOM 1697 C C . GLY A 1 210 ? -15.462 -10.992 -7.573 1.00 97.44 210 GLY A C 1
ATOM 1698 O O . GLY A 1 210 ? -16.356 -10.176 -7.800 1.00 97.44 210 GLY A O 1
ATOM 1699 N N . ASP A 1 211 ? -15.493 -11.805 -6.513 1.00 98.19 211 ASP A N 1
ATOM 1700 C CA . ASP A 1 211 ? -16.614 -11.847 -5.559 1.00 98.19 211 ASP A CA 1
ATOM 1701 C C . ASP A 1 211 ? -16.416 -10.875 -4.371 1.00 98.19 211 ASP A C 1
ATOM 1703 O O . ASP A 1 211 ? -15.638 -11.157 -3.453 1.00 98.19 211 ASP A O 1
ATOM 1707 N N . PRO A 1 212 ? -17.159 -9.749 -4.295 1.00 97.81 212 PRO A N 1
ATOM 1708 C CA . PRO A 1 212 ? -17.052 -8.809 -3.178 1.00 97.81 212 PRO A CA 1
ATOM 1709 C C . PRO A 1 212 ? -17.629 -9.353 -1.862 1.00 97.81 212 PRO A C 1
ATOM 1711 O O . PRO A 1 212 ? -17.441 -8.741 -0.806 1.00 97.81 212 PRO A O 1
ATOM 1714 N N . THR A 1 213 ? -18.364 -10.464 -1.893 1.00 98.00 213 THR A N 1
ATOM 1715 C CA . THR A 1 213 ? -18.948 -11.101 -0.709 1.00 98.00 213 THR A CA 1
ATOM 1716 C C . THR A 1 213 ? -18.017 -12.114 -0.055 1.00 98.00 213 THR A C 1
ATOM 1718 O O . THR A 1 213 ? -18.270 -12.482 1.099 1.00 98.00 213 THR A O 1
ATOM 1721 N N . PHE A 1 214 ? -16.929 -12.493 -0.737 1.00 98.31 214 PHE A N 1
ATOM 1722 C CA . PHE A 1 214 ? -15.903 -13.374 -0.201 1.00 98.31 214 PHE A CA 1
ATOM 1723 C C . PHE A 1 214 ? -15.377 -12.850 1.136 1.00 98.31 214 PHE A C 1
ATOM 1725 O O . PHE A 1 214 ? -15.133 -11.651 1.317 1.00 98.31 214 PHE A O 1
ATOM 1732 N N . HIS A 1 215 ? -15.216 -13.765 2.086 1.00 97.56 215 HIS A N 1
ATOM 1733 C CA . HIS A 1 215 ? -14.605 -13.488 3.371 1.00 97.56 215 HIS A CA 1
ATOM 1734 C C . HIS A 1 215 ? -13.948 -14.745 3.933 1.00 97.56 215 HIS A C 1
ATOM 1736 O O . HIS A 1 215 ? -14.417 -15.866 3.726 1.00 97.56 215 HIS A O 1
ATOM 1742 N N . PHE A 1 216 ? -12.902 -14.545 4.726 1.00 95.81 216 PHE A N 1
ATOM 1743 C CA . PHE A 1 216 ? -12.273 -15.628 5.464 1.00 95.81 216 PHE A CA 1
ATOM 1744 C C . PHE A 1 216 ? -13.141 -16.065 6.646 1.00 95.81 216 PHE A C 1
ATOM 1746 O O . PHE A 1 216 ? -13.990 -15.321 7.159 1.00 95.81 216 PHE A O 1
ATOM 1753 N N . LYS A 1 217 ? -12.920 -17.296 7.108 1.00 94.38 217 LYS A N 1
ATOM 1754 C CA . LYS A 1 217 ? -13.451 -17.738 8.396 1.00 94.38 217 LYS A CA 1
ATOM 1755 C C . LYS A 1 217 ? -12.818 -16.883 9.495 1.00 94.38 217 LYS A C 1
ATOM 1757 O O . LYS A 1 217 ? -11.604 -16.722 9.523 1.00 94.38 217 LYS A O 1
ATOM 1762 N N . ASN A 1 218 ? -13.638 -16.370 10.411 1.00 93.50 218 ASN A N 1
ATOM 1763 C CA . ASN A 1 218 ? -13.128 -15.605 11.545 1.00 93.50 218 ASN A CA 1
ATOM 1764 C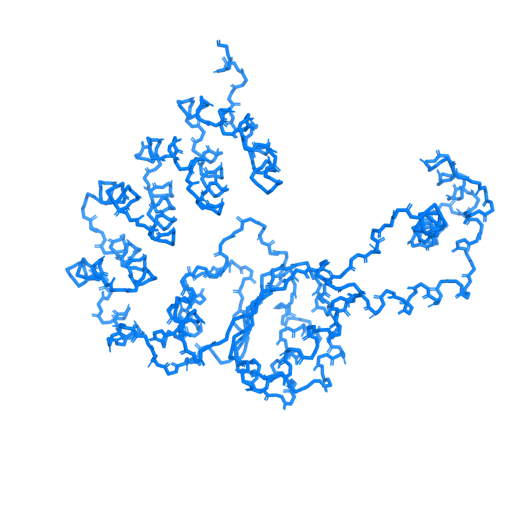 C . ASN A 1 218 ? -12.240 -16.503 12.425 1.00 93.50 218 ASN A C 1
ATOM 1766 O O . ASN A 1 218 ? -12.714 -17.500 12.975 1.00 93.50 218 ASN A O 1
ATOM 1770 N N . ASN A 1 219 ? -10.964 -16.141 12.543 1.00 88.31 219 ASN A N 1
ATOM 1771 C CA . ASN A 1 219 ? -9.957 -16.786 13.392 1.00 88.31 219 ASN A CA 1
ATOM 1772 C C . ASN A 1 219 ? -9.335 -15.787 14.390 1.00 88.31 219 ASN A C 1
ATOM 1774 O O . ASN A 1 219 ? -8.232 -15.972 14.913 1.00 88.31 219 ASN A O 1
ATOM 1778 N N . SER A 1 220 ? -10.036 -14.684 14.631 1.00 89.62 220 SER A N 1
ATOM 1779 C CA . SER A 1 220 ? -9.574 -13.565 15.434 1.00 89.62 220 SER A CA 1
ATOM 1780 C C . SER A 1 220 ? -10.122 -13.599 16.865 1.00 89.62 220 SER A C 1
ATOM 1782 O O . SER A 1 220 ? -11.010 -14.381 17.202 1.00 89.62 220 SER A O 1
ATOM 1784 N N . LYS A 1 221 ? -9.613 -12.706 17.724 1.00 88.56 221 LYS A N 1
ATOM 1785 C CA . LYS A 1 221 ? -10.127 -12.519 19.094 1.00 88.56 221 LYS A CA 1
ATOM 1786 C C . LYS A 1 221 ? -11.451 -11.743 19.145 1.00 88.56 221 LYS A C 1
ATOM 1788 O O . LYS A 1 221 ? -12.055 -11.645 20.210 1.00 88.56 221 LYS A O 1
ATOM 1793 N N . PHE A 1 222 ? -11.905 -11.178 18.026 1.00 91.81 222 PHE A N 1
ATOM 1794 C CA . PHE A 1 222 ? -13.192 -10.499 17.938 1.00 91.81 222 PHE A CA 1
ATOM 1795 C C . PHE A 1 222 ? -14.281 -11.501 17.550 1.00 91.81 222 PHE A C 1
ATOM 1797 O O . PHE A 1 222 ? -14.359 -11.941 16.407 1.00 91.81 222 PHE A O 1
ATOM 1804 N N . THR A 1 223 ? -15.122 -11.880 18.511 1.00 88.75 223 THR A N 1
ATOM 1805 C CA . THR A 1 223 ? -16.109 -12.961 18.340 1.00 88.75 223 THR A CA 1
ATOM 1806 C C . THR A 1 223 ? -17.400 -12.519 17.652 1.00 88.75 223 THR A C 1
ATOM 1808 O O . THR A 1 223 ? -18.127 -13.352 17.109 1.00 88.75 223 THR A O 1
ATOM 1811 N N . ALA A 1 224 ? -17.706 -11.220 17.650 1.00 92.50 224 ALA A N 1
ATOM 1812 C CA . ALA A 1 224 ? -18.867 -10.701 16.939 1.00 92.50 224 ALA A CA 1
ATOM 1813 C C . ALA A 1 224 ? -18.634 -10.702 15.418 1.00 92.50 224 ALA A C 1
ATOM 1815 O O . ALA A 1 224 ? -17.513 -10.607 14.923 1.00 92.50 224 ALA A O 1
ATOM 1816 N N . ASN A 1 225 ? -19.717 -10.790 14.646 1.00 96.00 225 ASN A N 1
ATOM 1817 C CA . ASN A 1 225 ? -19.636 -10.708 13.190 1.00 96.00 225 ASN A CA 1
ATOM 1818 C C . ASN A 1 225 ? -19.476 -9.241 12.765 1.00 96.00 225 ASN A C 1
ATOM 1820 O O . ASN A 1 225 ? -20.441 -8.478 12.835 1.00 96.00 225 ASN A O 1
ATOM 1824 N N . ILE A 1 226 ? -18.282 -8.863 12.298 1.00 97.12 226 ILE A N 1
ATOM 1825 C CA . ILE A 1 226 ? -17.970 -7.480 11.907 1.00 97.12 226 ILE A CA 1
ATOM 1826 C C . ILE A 1 226 ? -18.895 -6.955 10.800 1.00 97.12 226 ILE A C 1
ATOM 1828 O O . ILE A 1 226 ? -19.380 -5.830 10.890 1.00 97.12 226 ILE A O 1
ATOM 1832 N N . ASN A 1 227 ? -19.246 -7.782 9.810 1.00 97.56 227 ASN A N 1
ATOM 1833 C CA . ASN A 1 227 ? -20.154 -7.374 8.733 1.00 97.56 227 ASN A CA 1
ATOM 1834 C C . ASN A 1 227 ? -21.563 -7.070 9.261 1.00 97.56 227 ASN A C 1
ATOM 1836 O O . ASN A 1 227 ? -22.199 -6.126 8.802 1.00 97.56 227 ASN A O 1
ATOM 1840 N N . ARG A 1 228 ? -22.059 -7.850 10.234 1.00 97.31 228 ARG A N 1
ATOM 1841 C CA . ARG A 1 228 ? -23.346 -7.567 10.891 1.00 97.31 228 ARG A CA 1
ATOM 1842 C C . ARG A 1 228 ? -23.249 -6.351 11.801 1.00 97.31 228 ARG A C 1
ATOM 1844 O O . ARG A 1 228 ? -24.172 -5.547 11.800 1.00 97.31 228 ARG A O 1
ATOM 1851 N N . ALA A 1 229 ? -22.157 -6.203 12.549 1.00 97.31 229 ALA A N 1
ATOM 1852 C CA . ALA A 1 229 ? -21.955 -5.075 13.453 1.00 97.31 229 ALA A CA 1
ATOM 1853 C C . ALA A 1 229 ? -21.999 -3.735 12.705 1.00 97.31 229 ALA A C 1
ATOM 1855 O O . ALA A 1 229 ? -22.703 -2.824 13.125 1.00 97.31 229 ALA A O 1
ATOM 1856 N N . LEU A 1 230 ? -21.335 -3.650 11.551 1.00 97.12 230 LEU A N 1
ATOM 1857 C CA . LEU A 1 230 ? -21.316 -2.454 10.704 1.00 97.12 230 LEU A CA 1
ATOM 1858 C C . LEU A 1 230 ? -22.686 -2.044 10.147 1.00 97.12 230 LEU A C 1
ATOM 1860 O O . LEU A 1 230 ? -22.854 -0.889 9.773 1.00 97.12 230 LEU A O 1
ATOM 1864 N N . VAL A 1 231 ? -23.645 -2.969 10.070 1.00 95.88 231 VAL A N 1
ATOM 1865 C CA . VAL A 1 231 ? -24.999 -2.700 9.558 1.00 95.88 231 VAL A CA 1
ATOM 1866 C C . VAL A 1 231 ? -25.986 -2.487 10.704 1.00 95.88 231 VAL A C 1
ATOM 1868 O O . VAL A 1 231 ? -26.709 -1.500 10.730 1.00 95.88 231 VAL A O 1
ATOM 1871 N N . LEU A 1 232 ? -26.014 -3.402 11.675 1.00 97.44 232 LEU A N 1
ATOM 1872 C CA . LEU A 1 232 ? -26.989 -3.393 12.772 1.00 97.44 232 LEU A CA 1
ATOM 1873 C C . LEU A 1 232 ? -26.668 -2.358 13.854 1.00 97.44 232 LEU A C 1
ATOM 1875 O O . LEU A 1 232 ? -27.557 -1.942 14.594 1.00 97.44 232 LEU A O 1
ATOM 1879 N N . HIS A 1 233 ? -25.401 -1.965 13.968 1.00 97.38 233 HIS A N 1
ATOM 1880 C CA . HIS A 1 233 ? -24.944 -0.933 14.892 1.00 97.38 233 HIS A CA 1
ATOM 1881 C C . HIS A 1 233 ? -24.454 0.310 14.144 1.00 97.38 233 HIS A C 1
ATOM 1883 O O . HIS A 1 233 ? -23.635 1.063 14.675 1.00 97.38 233 HIS A O 1
ATOM 1889 N N . ASP A 1 234 ? -24.949 0.550 12.926 1.00 95.12 234 ASP A N 1
ATOM 1890 C CA . ASP A 1 234 ? -24.703 1.820 12.249 1.00 95.12 234 ASP A CA 1
ATOM 1891 C C . ASP A 1 234 ? -25.179 2.989 13.124 1.00 95.12 234 ASP A C 1
ATOM 1893 O O . ASP A 1 234 ? -26.210 2.910 13.796 1.00 95.12 234 ASP A O 1
ATOM 1897 N N . ARG A 1 235 ? -24.359 4.042 13.188 1.00 95.38 235 ARG A N 1
ATOM 1898 C CA . ARG A 1 235 ? -24.554 5.224 14.049 1.00 95.38 235 ARG A CA 1
ATOM 1899 C C . ARG A 1 235 ? -24.814 4.934 15.540 1.00 95.38 235 ARG A C 1
ATOM 1901 O O . ARG A 1 235 ? -25.247 5.815 16.279 1.00 95.38 235 ARG A O 1
ATOM 1908 N N . ASN A 1 236 ? -24.518 3.729 16.029 1.00 98.06 236 ASN A N 1
ATOM 1909 C CA . ASN A 1 236 ? -24.691 3.370 17.436 1.00 98.06 236 ASN A CA 1
ATOM 1910 C C . ASN A 1 236 ? -23.417 3.676 18.235 1.00 98.06 236 ASN A C 1
ATOM 1912 O O . ASN A 1 236 ? -22.561 2.810 18.436 1.00 98.06 236 ASN A O 1
ATOM 1916 N N . ALA A 1 237 ? -23.293 4.914 18.715 1.00 98.31 237 ALA A N 1
ATOM 1917 C CA . ALA A 1 237 ? -22.106 5.351 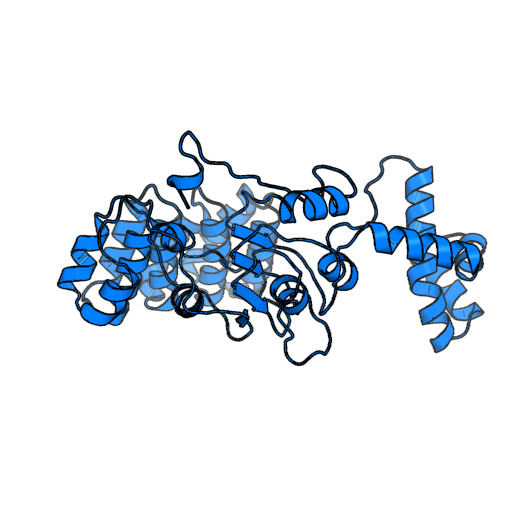19.446 1.00 98.31 237 ALA A CA 1
ATOM 1918 C C . ALA A 1 237 ? -21.818 4.512 20.705 1.00 98.31 237 ALA A C 1
ATOM 1920 O O . ALA A 1 237 ? -20.664 4.199 20.997 1.00 98.31 237 ALA A O 1
ATOM 1921 N N . ALA A 1 238 ? -22.857 4.076 21.426 1.00 98.19 238 ALA A N 1
ATOM 1922 C CA . ALA A 1 238 ? -22.697 3.261 22.628 1.00 98.19 238 ALA A CA 1
ATOM 1923 C C . ALA A 1 238 ? -22.066 1.891 22.326 1.00 98.19 238 ALA A C 1
ATOM 1925 O O . ALA A 1 238 ? -21.227 1.415 23.092 1.00 98.19 238 ALA A O 1
ATOM 1926 N N . TYR A 1 239 ? -22.443 1.259 21.210 1.00 98.31 239 TYR A N 1
ATOM 1927 C CA . TYR A 1 239 ? -21.829 0.012 20.760 1.00 98.31 239 TYR A CA 1
ATOM 1928 C C . TYR A 1 239 ? -20.360 0.220 20.382 1.00 98.31 239 TYR A C 1
ATOM 1930 O O . TYR A 1 239 ? -19.498 -0.511 20.871 1.00 98.31 239 TYR A O 1
ATOM 1938 N N . TRP A 1 240 ? -20.066 1.232 19.559 1.00 98.44 240 TRP A N 1
ATOM 1939 C CA . TRP A 1 240 ? -18.706 1.477 19.072 1.00 98.44 240 TRP A CA 1
ATOM 1940 C C . TRP A 1 240 ? -17.758 1.952 20.172 1.00 98.44 240 TRP A C 1
ATOM 1942 O O . TRP A 1 240 ? -16.608 1.523 20.192 1.00 98.44 240 TRP A O 1
ATOM 1952 N N . ARG A 1 241 ? -18.231 2.701 21.178 1.00 98.38 241 ARG A N 1
ATOM 1953 C CA . ARG A 1 241 ? -17.411 3.025 22.358 1.00 98.38 241 ARG A CA 1
ATOM 1954 C C . ARG A 1 241 ? -16.922 1.782 23.092 1.00 98.38 241 ARG A C 1
ATOM 1956 O O . ARG A 1 241 ? -15.780 1.765 23.536 1.00 98.38 241 ARG A O 1
ATOM 1963 N N . LYS A 1 242 ? -17.741 0.730 23.185 1.00 98.06 242 LYS A N 1
ATOM 1964 C CA . LYS A 1 242 ? -17.315 -0.545 23.787 1.00 98.06 242 LYS A CA 1
ATOM 1965 C C . LYS A 1 242 ? -16.242 -1.245 22.954 1.00 98.06 242 LYS A C 1
ATOM 1967 O O . LYS A 1 242 ? -15.428 -1.966 23.512 1.00 98.06 242 LYS A O 1
ATOM 1972 N N . GLN A 1 243 ? -16.214 -1.027 21.640 1.00 98.00 243 GLN A N 1
ATOM 1973 C CA . GLN A 1 243 ? -15.221 -1.649 20.760 1.00 98.00 243 GLN A CA 1
ATOM 1974 C C . GLN A 1 243 ? -13.836 -0.993 20.850 1.00 98.00 243 GLN A C 1
ATOM 1976 O O . GLN A 1 243 ? -12.856 -1.600 20.423 1.00 98.00 243 GLN A O 1
ATOM 1981 N N . LEU A 1 244 ? -13.719 0.188 21.473 1.00 98.00 244 LEU A N 1
ATOM 1982 C CA . LEU A 1 244 ? -12.423 0.822 21.747 1.00 98.00 244 LEU A CA 1
ATOM 1983 C C . LEU A 1 244 ? -11.537 -0.002 22.694 1.00 98.00 244 LEU A C 1
ATOM 1985 O O . LEU A 1 244 ? -10.324 0.158 22.668 1.00 98.00 244 LEU A O 1
ATOM 1989 N N . SER A 1 245 ? -12.113 -0.902 23.498 1.00 96.31 245 SER A N 1
ATOM 1990 C CA . SER A 1 245 ? -11.364 -1.841 24.345 1.00 96.31 245 SER A CA 1
ATOM 1991 C C . SER A 1 245 ? -11.186 -3.226 23.710 1.00 96.31 245 SER A C 1
ATOM 1993 O O . SER A 1 245 ? -10.796 -4.173 24.394 1.00 96.31 245 SER A O 1
ATOM 1995 N N . SER A 1 246 ? -11.487 -3.376 22.415 1.00 96.12 246 SER A N 1
ATOM 1996 C CA . SER A 1 246 ? -11.304 -4.642 21.701 1.00 96.12 246 SER A CA 1
ATOM 1997 C C . SER A 1 246 ? -9.842 -5.096 21.749 1.00 96.12 246 SER A C 1
ATOM 1999 O O . SER A 1 246 ? -8.947 -4.273 21.563 1.00 96.12 246 SER A O 1
ATOM 2001 N N . PRO A 1 247 ? -9.557 -6.402 21.899 1.00 92.31 247 PRO A N 1
ATOM 2002 C CA . PRO A 1 247 ? -8.190 -6.915 21.808 1.00 92.31 247 PRO A CA 1
ATOM 2003 C C . PRO A 1 247 ? -7.601 -6.821 20.390 1.00 92.31 247 PRO A C 1
ATOM 2005 O O . PRO A 1 247 ? -6.428 -7.132 20.200 1.00 92.31 247 PRO A O 1
ATOM 2008 N N . MET A 1 248 ? -8.401 -6.450 19.382 1.00 93.94 248 MET A N 1
ATOM 2009 C CA . MET A 1 248 ? -7.944 -6.258 18.007 1.00 93.94 248 MET A CA 1
ATOM 2010 C C . MET A 1 248 ? -7.759 -4.772 17.682 1.00 93.94 248 MET A C 1
ATOM 2012 O O . MET A 1 248 ? -8.756 -4.046 17.653 1.00 93.94 248 MET A O 1
ATOM 2016 N N . PRO A 1 249 ? -6.536 -4.334 17.331 1.00 95.69 249 PRO A N 1
ATOM 2017 C CA . PRO A 1 249 ? -6.259 -2.946 16.960 1.00 95.69 249 PRO A CA 1
ATOM 2018 C C . PRO A 1 249 ? -7.142 -2.426 15.821 1.00 95.69 249 PRO A C 1
ATOM 2020 O O . PRO A 1 249 ? -7.710 -1.347 15.934 1.00 95.69 249 PRO A O 1
ATOM 2023 N N . ASP A 1 250 ? -7.354 -3.219 14.768 1.00 96.38 250 ASP A N 1
ATOM 2024 C CA . ASP A 1 250 ? -8.190 -2.800 13.635 1.00 96.38 250 ASP A CA 1
ATOM 2025 C C . ASP A 1 250 ? -9.674 -2.625 14.008 1.00 96.38 250 ASP A C 1
ATOM 2027 O O . ASP A 1 250 ? -10.374 -1.818 13.403 1.00 96.38 250 ASP A O 1
ATOM 2031 N N . ILE A 1 251 ? -10.169 -3.332 15.034 1.00 97.56 251 ILE A N 1
ATOM 2032 C CA . ILE A 1 251 ? -11.528 -3.117 15.558 1.00 97.56 251 ILE A CA 1
ATOM 2033 C C . ILE A 1 251 ? -11.592 -1.810 16.350 1.00 97.56 251 ILE A C 1
ATOM 2035 O O . ILE A 1 251 ? -12.574 -1.082 16.221 1.00 97.56 251 ILE A O 1
ATOM 2039 N N . GLN A 1 252 ? -10.557 -1.492 17.137 1.00 98.19 252 GLN A N 1
ATOM 2040 C CA . GLN A 1 252 ? -10.472 -0.198 17.819 1.00 98.19 252 GLN A CA 1
ATOM 2041 C C . GLN A 1 252 ? -10.432 0.942 16.795 1.00 98.19 252 GLN A C 1
ATOM 2043 O O . GLN A 1 252 ? -11.196 1.894 16.911 1.00 98.19 252 GLN A O 1
ATOM 2048 N N . ALA A 1 253 ? -9.597 0.816 15.762 1.00 98.19 253 ALA A N 1
ATOM 2049 C CA . ALA A 1 253 ? -9.473 1.802 14.696 1.00 98.19 253 ALA A CA 1
ATOM 2050 C C . ALA A 1 253 ? -10.804 1.979 13.934 1.00 98.19 253 ALA A C 1
ATOM 2052 O O . ALA A 1 253 ? -11.313 3.093 13.826 1.00 98.19 253 ALA A O 1
ATOM 2053 N N . MET A 1 254 ? -11.461 0.883 13.535 1.00 98.25 254 MET A N 1
ATOM 2054 C CA . MET A 1 254 ? -12.807 0.937 12.949 1.00 98.25 254 MET A CA 1
ATOM 2055 C C . MET A 1 254 ? -13.814 1.620 13.885 1.00 98.25 254 MET A C 1
ATOM 2057 O O . MET A 1 254 ? -14.624 2.433 13.447 1.00 98.25 254 MET A O 1
ATOM 2061 N N . ALA A 1 255 ? -13.756 1.347 15.189 1.00 98.56 255 ALA A N 1
ATOM 2062 C CA . ALA A 1 255 ? -14.641 1.982 16.157 1.00 98.56 255 ALA A CA 1
ATOM 2063 C C . ALA A 1 255 ? -14.460 3.507 16.220 1.00 98.56 255 ALA A C 1
ATOM 2065 O O . ALA A 1 255 ? -15.457 4.218 16.330 1.00 98.56 255 ALA A O 1
ATOM 2066 N N . LEU A 1 256 ? -13.234 4.027 16.089 1.00 98.75 256 LEU A N 1
ATOM 2067 C CA . LEU A 1 256 ? -12.982 5.474 16.013 1.00 98.75 256 LEU A CA 1
ATOM 2068 C C . LEU A 1 256 ? -13.696 6.115 14.818 1.00 98.75 256 LEU A C 1
ATOM 2070 O O . LEU A 1 256 ? -14.325 7.169 14.974 1.00 98.75 256 LEU A O 1
ATOM 2074 N N . ARG A 1 257 ? -13.642 5.456 13.654 1.00 98.00 257 ARG A N 1
ATOM 2075 C CA . ARG A 1 257 ? -14.327 5.889 12.428 1.00 98.00 257 ARG A CA 1
ATOM 2076 C C . ARG A 1 257 ? -15.841 5.820 12.576 1.00 98.00 257 ARG A C 1
ATOM 2078 O O . ARG A 1 257 ? -16.551 6.765 12.248 1.00 98.00 257 ARG A O 1
ATOM 2085 N N . GLN A 1 258 ? -16.350 4.738 13.150 1.00 98.50 258 GLN A N 1
ATOM 2086 C CA . GLN A 1 258 ? -17.784 4.575 13.365 1.00 98.50 258 GLN A CA 1
ATOM 2087 C C . GLN A 1 258 ? -18.345 5.567 14.400 1.00 98.50 258 GLN A C 1
ATOM 2089 O O . GLN A 1 258 ? -19.486 6.005 14.261 1.00 98.50 258 GLN A O 1
ATOM 2094 N N . LEU A 1 259 ? -17.558 5.979 15.402 1.00 98.81 259 LEU A N 1
ATOM 2095 C CA . LEU A 1 259 ? -17.940 7.046 16.337 1.00 98.81 259 LEU A CA 1
ATOM 2096 C C . LEU A 1 259 ? -18.042 8.414 15.650 1.00 98.81 259 LEU A C 1
ATOM 2098 O O . LEU A 1 259 ? -18.947 9.182 15.983 1.00 98.81 259 LEU A O 1
ATOM 2102 N N . LEU A 1 260 ? -17.178 8.695 14.666 1.00 98.44 260 LEU A N 1
ATOM 2103 C CA . LEU A 1 260 ? -17.318 9.875 13.809 1.00 98.44 260 LEU A CA 1
ATOM 2104 C C . LEU A 1 260 ? -18.655 9.856 13.069 1.00 98.44 260 LEU A C 1
ATOM 2106 O O . LEU A 1 260 ? -19.419 10.814 13.146 1.00 98.44 260 LEU A O 1
ATOM 2110 N N . TYR A 1 261 ? -18.968 8.745 12.398 1.00 97.44 261 TYR A N 1
ATOM 2111 C CA . TYR A 1 261 ? -20.214 8.604 11.638 1.00 97.44 261 TYR A CA 1
ATOM 2112 C C . TYR A 1 261 ? -21.468 8.633 12.517 1.00 97.44 261 TYR A C 1
ATOM 2114 O O . TYR A 1 261 ? -22.526 9.072 12.069 1.00 97.44 261 TYR A O 1
ATOM 2122 N N . ALA A 1 262 ? -21.354 8.210 13.777 1.00 98.06 262 ALA A N 1
ATOM 2123 C CA . ALA A 1 262 ? -22.418 8.318 14.769 1.00 98.06 262 ALA A CA 1
ATOM 2124 C C . ALA A 1 262 ? -22.636 9.751 15.295 1.00 98.06 262 ALA A C 1
ATOM 2126 O O . ALA A 1 262 ? -23.603 9.980 16.019 1.00 98.06 262 ALA A O 1
ATOM 2127 N N . GLY A 1 263 ? -21.763 10.708 14.958 1.00 97.50 263 GLY A N 1
ATOM 2128 C CA . GLY A 1 263 ? -21.842 12.079 15.465 1.00 97.50 263 GLY A CA 1
ATOM 2129 C C . GLY A 1 263 ? -21.517 12.189 16.957 1.00 97.50 263 GLY A C 1
ATOM 2130 O O . GLY A 1 263 ? -22.085 13.031 17.655 1.00 97.50 263 GLY A O 1
ATOM 2131 N N . GLU A 1 264 ? -20.639 11.319 17.465 1.00 97.62 264 GLU A N 1
ATOM 2132 C CA . GLU A 1 264 ? -20.237 11.326 18.870 1.00 97.62 264 GLU A CA 1
ATOM 2133 C C . GLU A 1 264 ? -19.639 12.688 19.269 1.00 97.62 264 GLU A C 1
ATOM 2135 O O . GLU A 1 264 ? -18.908 13.335 18.516 1.00 97.62 264 GLU A O 1
ATOM 2140 N N . LYS A 1 265 ? -19.937 13.149 20.487 1.00 96.88 265 LYS A N 1
ATOM 2141 C CA . LYS A 1 265 ? -19.417 14.428 20.992 1.00 96.88 265 LYS A CA 1
ATOM 2142 C C . LYS A 1 265 ? -17.980 14.284 21.500 1.00 96.88 265 LYS A C 1
ATOM 2144 O O . LYS A 1 265 ? -17.572 13.232 21.985 1.00 96.88 265 LYS A O 1
ATOM 2149 N N . ASN A 1 266 ? -17.231 15.389 21.482 1.00 96.44 266 ASN A N 1
ATOM 2150 C CA . ASN A 1 266 ? -15.864 15.481 22.019 1.00 96.44 266 ASN A CA 1
ATOM 2151 C C . ASN A 1 266 ? -14.843 14.533 21.357 1.00 96.44 266 ASN A C 1
ATOM 2153 O O . ASN A 1 266 ? -13.837 14.175 21.977 1.00 96.44 266 ASN A O 1
ATOM 2157 N N . LEU A 1 267 ? -15.062 14.166 20.091 1.00 98.44 267 LEU A N 1
ATOM 2158 C CA . LEU A 1 267 ? -14.139 13.339 19.310 1.00 98.44 267 LEU A CA 1
ATOM 2159 C C . LEU A 1 267 ? -12.699 13.873 19.257 1.00 98.44 267 LEU A C 1
ATOM 2161 O O . LEU A 1 267 ? -11.797 13.063 19.463 1.00 98.44 267 LEU A O 1
ATOM 2165 N N . PRO A 1 268 ? -12.431 15.193 19.130 1.00 98.44 268 PRO A N 1
ATOM 2166 C CA . PRO A 1 268 ? -11.056 15.693 19.165 1.00 98.44 268 PRO A CA 1
ATOM 2167 C C . PRO A 1 268 ? -10.301 15.305 20.439 1.00 98.44 268 PRO A C 1
ATOM 2169 O O . PRO A 1 268 ? -9.132 14.934 20.390 1.00 98.44 268 PRO A O 1
ATOM 2172 N N . LYS A 1 269 ? -10.973 15.354 21.598 1.00 98.38 269 LYS A N 1
ATOM 2173 C CA . LYS A 1 269 ? -10.370 14.947 22.873 1.00 98.38 269 LYS A CA 1
ATOM 2174 C C . LYS A 1 269 ? -10.104 13.442 22.894 1.00 98.38 269 LYS A C 1
ATOM 2176 O O . LYS A 1 269 ? -9.033 13.039 23.333 1.00 98.38 269 LYS A O 1
ATOM 2181 N N . LEU A 1 270 ? -11.053 12.639 22.408 1.00 98.50 270 LEU A N 1
ATOM 2182 C CA . LEU A 1 270 ? -10.913 11.186 22.334 1.00 98.50 270 LEU A CA 1
ATOM 2183 C C . LEU A 1 270 ? -9.747 10.774 21.427 1.00 98.50 270 LEU A C 1
ATOM 2185 O O . LEU A 1 270 ? -8.897 10.009 21.862 1.00 98.50 270 LEU A O 1
ATOM 2189 N N . TYR A 1 271 ? -9.676 11.290 20.198 1.00 98.69 271 TYR A N 1
ATOM 2190 C CA . TYR A 1 271 ? -8.625 10.928 19.241 1.00 98.69 271 TYR A CA 1
ATOM 2191 C C . TYR A 1 271 ? -7.235 11.276 19.759 1.00 98.69 271 TYR A C 1
ATOM 2193 O O . TYR A 1 271 ? -6.332 10.449 19.697 1.00 98.69 271 TYR A O 1
ATOM 2201 N N . ARG A 1 272 ? -7.083 12.445 20.381 1.00 98.31 272 ARG A N 1
ATOM 2202 C CA . ARG A 1 272 ? -5.842 12.816 21.061 1.00 98.31 272 ARG A CA 1
ATOM 2203 C C . ARG A 1 272 ? -5.455 11.838 22.174 1.00 98.31 272 ARG A C 1
ATOM 2205 O O . ARG A 1 272 ? -4.321 11.377 22.221 1.00 98.31 272 ARG A O 1
ATOM 2212 N N . GLN A 1 273 ? -6.399 11.492 23.049 1.00 98.06 273 GLN A N 1
ATOM 2213 C CA . GLN A 1 273 ? -6.158 10.520 24.123 1.00 98.06 273 GLN A CA 1
ATOM 2214 C C . GLN A 1 273 ? -5.771 9.141 23.580 1.00 98.06 273 GLN A C 1
ATOM 2216 O O . GLN A 1 273 ? -4.862 8.514 24.110 1.00 98.06 273 GLN A O 1
ATOM 2221 N N . ILE A 1 274 ? -6.437 8.686 22.517 1.00 98.38 274 ILE A N 1
ATOM 2222 C CA . ILE A 1 274 ? -6.137 7.417 21.848 1.00 98.38 274 ILE A CA 1
ATOM 2223 C C . ILE A 1 274 ? -4.727 7.443 21.247 1.00 98.38 274 ILE A C 1
ATOM 2225 O O . ILE A 1 274 ? -3.982 6.483 21.421 1.00 98.38 274 ILE A O 1
ATOM 2229 N N . TYR A 1 275 ? -4.357 8.530 20.563 1.00 98.44 275 TYR A N 1
ATOM 2230 C CA . TYR A 1 275 ? -3.040 8.672 19.951 1.00 98.44 275 TYR A CA 1
ATOM 2231 C C . TYR A 1 275 ? -1.919 8.542 20.994 1.00 98.44 275 TYR A C 1
ATOM 2233 O O . TYR A 1 275 ? -1.012 7.737 20.814 1.00 98.44 275 TYR A O 1
ATOM 2241 N N . TRP A 1 276 ? -2.009 9.263 22.115 1.00 96.69 276 TRP A N 1
ATOM 2242 C CA . TRP A 1 276 ? -0.987 9.196 23.169 1.00 96.69 276 TRP A CA 1
ATOM 2243 C C . TRP A 1 276 ? -1.047 7.927 24.025 1.00 96.69 276 TRP A C 1
ATOM 2245 O O . TRP A 1 276 ? -0.046 7.560 24.630 1.00 96.69 276 TRP A O 1
ATOM 2255 N N . GLY A 1 277 ? -2.211 7.283 24.117 1.00 96.81 277 GLY A N 1
ATOM 2256 C CA . GLY A 1 277 ? -2.427 6.144 25.008 1.00 96.81 277 GLY A CA 1
ATOM 2257 C C . GLY A 1 277 ? -2.287 4.765 24.361 1.00 96.81 277 GLY A C 1
ATOM 2258 O O . GLY A 1 277 ? -2.369 3.774 25.079 1.00 96.81 277 GLY A O 1
ATOM 2259 N N . SER A 1 278 ? -2.144 4.671 23.034 1.00 96.94 278 SER A N 1
ATOM 2260 C CA . SER A 1 278 ? -2.142 3.386 22.324 1.00 96.94 278 SER A CA 1
ATOM 2261 C C . SER A 1 278 ? -0.757 2.969 21.840 1.00 96.94 278 SER A C 1
ATOM 2263 O O . SER A 1 278 ? -0.117 3.662 21.047 1.00 96.94 278 SER A O 1
ATOM 2265 N N . ASP A 1 279 ? -0.353 1.750 22.190 1.00 94.94 279 ASP A N 1
ATOM 2266 C CA . ASP A 1 279 ? 0.874 1.134 21.671 1.00 94.94 279 ASP A CA 1
ATOM 2267 C C . ASP A 1 279 ? 0.735 0.669 20.210 1.00 94.94 279 ASP A C 1
ATOM 2269 O O . ASP A 1 279 ? 1.727 0.436 19.517 1.00 94.94 279 ASP A O 1
ATOM 2273 N N . ASN A 1 280 ? -0.494 0.579 19.694 1.00 95.25 280 ASN A N 1
ATOM 2274 C CA . ASN A 1 280 ? -0.759 0.061 18.357 1.00 95.25 280 ASN A CA 1
ATOM 2275 C C . ASN A 1 280 ? -0.706 1.174 17.310 1.00 95.25 280 ASN A C 1
ATOM 2277 O O . ASN A 1 280 ? -1.597 2.027 17.266 1.00 95.25 280 ASN A O 1
ATOM 2281 N N . PHE A 1 281 ? 0.278 1.113 16.408 1.00 95.19 281 PHE A N 1
ATOM 2282 C CA . PHE A 1 281 ? 0.460 2.137 15.374 1.00 95.19 281 PHE A CA 1
ATOM 2283 C C . PHE A 1 281 ? -0.793 2.331 14.508 1.00 95.19 281 PHE A C 1
ATOM 2285 O O . PHE A 1 281 ? -1.133 3.463 14.214 1.00 95.19 281 PHE A O 1
ATOM 2292 N N . VAL A 1 282 ? -1.529 1.265 14.168 1.00 95.50 282 VAL A N 1
ATOM 2293 C CA . VAL A 1 282 ? -2.790 1.326 13.396 1.00 95.50 282 VAL A CA 1
ATOM 2294 C C . VAL A 1 282 ? -3.827 2.219 14.084 1.00 95.50 282 VAL A C 1
ATOM 2296 O O . VAL A 1 282 ? -4.521 3.001 13.443 1.00 95.50 282 VAL A O 1
ATOM 2299 N N . VAL A 1 283 ? -3.925 2.118 15.411 1.00 97.94 283 VAL A N 1
ATOM 2300 C CA . VAL A 1 283 ? -4.899 2.870 16.209 1.00 97.94 283 VAL A CA 1
ATOM 2301 C C . VAL A 1 283 ? -4.464 4.328 16.338 1.00 97.94 283 VAL A C 1
ATOM 2303 O O . VAL A 1 283 ? -5.297 5.224 16.211 1.00 97.94 283 VAL A O 1
ATOM 2306 N N . ARG A 1 284 ? -3.159 4.574 16.535 1.00 98.31 284 ARG A N 1
ATOM 2307 C CA . ARG A 1 284 ? -2.593 5.931 16.512 1.00 98.31 284 ARG A CA 1
ATOM 2308 C C . ARG A 1 284 ? -2.767 6.588 15.144 1.00 98.31 284 ARG A C 1
ATOM 2310 O O . ARG A 1 284 ? -3.228 7.723 15.084 1.00 98.31 284 ARG A O 1
ATOM 2317 N N . MET A 1 285 ? -2.466 5.857 14.072 1.00 97.62 285 MET A N 1
ATOM 2318 C CA . MET A 1 285 ? -2.593 6.280 12.678 1.00 97.62 285 MET A CA 1
ATOM 2319 C C . MET A 1 285 ? -4.030 6.691 12.358 1.00 97.62 285 MET A C 1
ATOM 2321 O O . MET A 1 285 ? -4.261 7.778 11.835 1.00 97.62 285 MET A O 1
ATOM 2325 N N . GLU A 1 286 ? -5.009 5.868 12.738 1.00 98.38 286 GLU A N 1
ATOM 2326 C CA . GLU A 1 286 ? -6.417 6.200 12.529 1.00 98.38 286 GLU A CA 1
ATOM 2327 C C . GLU A 1 286 ? -6.852 7.410 13.363 1.00 98.38 286 GLU A C 1
ATOM 2329 O O . GLU A 1 286 ? -7.539 8.300 12.863 1.00 98.38 286 GLU A O 1
ATOM 2334 N N . ALA A 1 287 ? -6.417 7.500 14.623 1.00 98.56 287 ALA A N 1
ATOM 2335 C CA . ALA A 1 287 ? -6.728 8.645 15.470 1.00 98.56 287 ALA A CA 1
ATOM 2336 C C . ALA A 1 287 ? -6.178 9.963 14.899 1.00 98.56 287 ALA A C 1
ATOM 2338 O O . ALA A 1 287 ? -6.925 10.941 14.823 1.00 98.56 287 ALA A O 1
ATOM 2339 N N . ILE A 1 288 ? -4.909 9.997 14.469 1.00 98.44 288 ILE A N 1
ATOM 2340 C CA . ILE A 1 288 ? -4.314 11.211 13.893 1.00 98.44 288 ILE A CA 1
ATOM 2341 C C . ILE A 1 288 ? -4.914 11.537 12.525 1.00 98.44 288 ILE A C 1
ATOM 2343 O O . ILE A 1 288 ? -5.218 12.697 12.270 1.00 98.44 288 ILE A O 1
ATOM 2347 N N . LYS A 1 289 ? -5.201 10.533 11.686 1.00 98.00 289 LYS A N 1
ATOM 2348 C CA . LYS A 1 289 ? -5.924 10.709 10.418 1.00 98.00 289 LYS A CA 1
ATOM 2349 C C . LYS A 1 289 ? -7.280 11.376 10.634 1.00 98.00 289 LYS A C 1
ATOM 2351 O O . LYS A 1 289 ? -7.565 12.405 10.025 1.00 98.00 289 LYS A O 1
ATOM 2356 N N . LEU A 1 290 ? -8.119 10.831 11.517 1.00 98.44 290 LEU A N 1
ATOM 2357 C CA . LEU A 1 290 ? -9.448 11.390 11.781 1.00 98.44 290 LEU A CA 1
ATOM 2358 C C . LEU A 1 290 ? -9.363 12.790 12.407 1.00 98.44 290 LEU A C 1
ATOM 2360 O O . LEU A 1 290 ? -10.147 13.672 12.053 1.00 98.44 290 LEU A O 1
ATOM 2364 N N . LEU A 1 291 ? -8.402 13.015 13.306 1.00 98.25 291 LEU A N 1
ATOM 2365 C CA . LEU A 1 291 ? -8.176 14.323 13.913 1.00 98.25 291 LEU A CA 1
ATOM 2366 C C . LEU A 1 291 ? -7.767 15.367 12.861 1.00 98.25 291 LEU A C 1
ATOM 2368 O O . LEU A 1 291 ? -8.372 16.432 12.812 1.00 98.25 291 LEU A O 1
ATOM 2372 N N . SER A 1 292 ? -6.814 15.049 11.987 1.00 98.25 292 SER A N 1
ATOM 2373 C CA . SER A 1 292 ? -6.318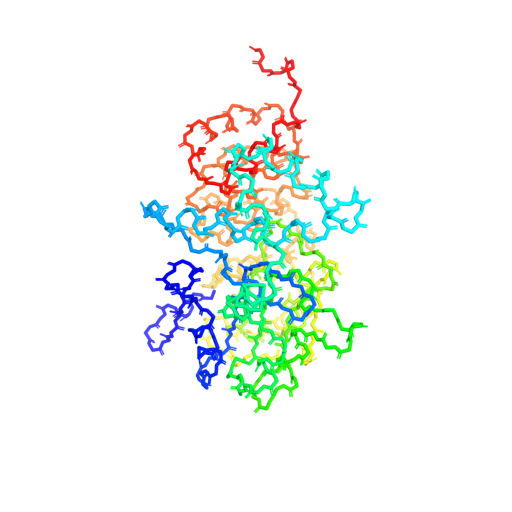 15.954 10.943 1.00 98.25 292 SER A CA 1
ATOM 2374 C C . SER A 1 292 ? -7.353 16.246 9.857 1.00 98.25 292 SER A C 1
ATOM 2376 O O . SER A 1 292 ? -7.488 17.388 9.425 1.00 98.25 292 SER A O 1
ATOM 2378 N N . LEU A 1 293 ? -8.113 15.234 9.426 1.00 97.00 293 LEU A N 1
ATOM 2379 C CA . LEU A 1 293 ? -9.072 15.381 8.327 1.00 97.00 293 LEU A CA 1
ATOM 2380 C C . LEU A 1 293 ? -10.361 16.101 8.737 1.00 97.00 293 LEU A C 1
ATOM 2382 O O . LEU A 1 293 ? -10.912 16.851 7.932 1.00 97.00 293 LEU A O 1
ATOM 2386 N N . TYR A 1 294 ? -10.849 15.872 9.960 1.00 98.19 294 TYR A N 1
ATOM 2387 C CA . TYR A 1 294 ? -12.157 16.373 10.404 1.00 98.19 294 TYR A CA 1
ATOM 2388 C C . TYR A 1 294 ? -12.068 17.476 11.463 1.00 98.19 294 TYR A C 1
ATOM 2390 O O . TYR A 1 294 ? -13.040 18.200 11.674 1.00 98.19 294 TYR A O 1
ATOM 2398 N N . TYR A 1 295 ? -10.915 17.635 12.119 1.00 97.94 295 TYR A N 1
ATOM 2399 C CA . TYR A 1 295 ? -10.700 18.619 13.181 1.00 97.94 295 TYR A CA 1
ATOM 2400 C C . TYR A 1 295 ? -9.304 19.270 13.096 1.00 97.94 295 TYR A C 1
ATOM 2402 O O . TYR A 1 295 ? -8.580 19.279 14.094 1.00 97.94 295 TYR A O 1
ATOM 2410 N N . PRO A 1 296 ? -8.912 19.853 11.947 1.00 97.06 296 PRO A N 1
ATOM 2411 C CA . PRO A 1 296 ? -7.531 20.270 11.672 1.00 97.06 296 PRO A CA 1
ATOM 2412 C C . PRO A 1 296 ? -6.934 21.203 12.738 1.00 97.06 296 PRO A C 1
ATOM 2414 O O . PRO A 1 296 ? -5.835 20.956 13.228 1.00 97.06 296 PRO A O 1
ATOM 2417 N N . ALA A 1 297 ? -7.691 22.196 13.220 1.00 96.38 297 ALA A N 1
ATOM 2418 C CA . ALA A 1 297 ? -7.234 23.095 14.290 1.00 96.38 297 ALA A CA 1
ATOM 2419 C C . ALA A 1 297 ? -6.912 22.366 15.614 1.00 96.38 297 ALA A C 1
ATOM 2421 O O . ALA A 1 297 ? -6.086 22.809 16.406 1.00 96.38 297 ALA A O 1
ATOM 2422 N N . HIS A 1 298 ? -7.558 21.227 15.870 1.00 97.31 298 HIS A N 1
ATOM 2423 C CA . HIS A 1 298 ? -7.340 20.410 17.064 1.00 97.31 298 HIS A CA 1
ATOM 2424 C C . HIS A 1 298 ? -6.221 19.375 16.890 1.00 97.31 298 HIS A C 1
ATOM 2426 O O . HIS A 1 298 ? -5.849 18.743 17.886 1.00 97.31 298 HIS A O 1
ATOM 2432 N N . ALA A 1 299 ? -5.731 19.189 15.660 1.00 97.94 299 ALA A N 1
ATOM 2433 C CA . ALA A 1 299 ? -4.680 18.243 15.304 1.00 97.94 299 ALA A CA 1
ATOM 2434 C C . ALA A 1 299 ? -3.276 18.802 15.540 1.00 97.94 299 ALA A C 1
ATOM 2436 O O . ALA A 1 299 ? -2.371 18.029 15.830 1.00 97.94 299 ALA A O 1
ATOM 2437 N N . VAL A 1 300 ? -3.106 20.128 15.478 1.00 97.38 300 VAL A N 1
ATOM 2438 C CA . VAL A 1 300 ? -1.804 20.818 15.501 1.00 97.38 300 VAL A CA 1
ATOM 2439 C C . VAL A 1 300 ? -0.879 20.324 16.617 1.00 97.38 300 VAL A C 1
ATOM 2441 O O . VAL A 1 300 ? 0.261 19.956 16.350 1.00 97.38 300 VAL A O 1
ATOM 2444 N N . SER A 1 301 ? -1.349 20.249 17.866 1.00 96.31 301 SER A N 1
ATOM 2445 C CA . SER A 1 301 ? -0.500 19.798 18.979 1.00 96.31 301 SER A CA 1
ATOM 2446 C C . SER A 1 301 ? -0.096 18.328 18.873 1.00 96.31 301 SER A C 1
ATOM 2448 O O . SER A 1 301 ? 1.021 17.974 19.225 1.00 96.31 301 SER A O 1
ATOM 2450 N N . THR A 1 302 ? -0.977 17.471 18.363 1.00 98.12 302 THR A N 1
ATOM 2451 C CA . THR A 1 302 ? -0.676 16.052 18.150 1.00 98.12 302 THR A CA 1
ATOM 2452 C C . THR A 1 302 ? 0.226 15.850 16.934 1.00 98.12 302 THR A C 1
ATOM 2454 O O . THR A 1 302 ? 1.076 14.965 16.953 1.00 98.12 302 THR A O 1
ATOM 2457 N N . LEU A 1 303 ? 0.108 16.700 15.910 1.00 98.06 303 LEU A N 1
ATOM 2458 C CA . LEU A 1 303 ? 0.956 16.647 14.723 1.00 98.06 303 LEU A CA 1
ATOM 2459 C C . LEU A 1 303 ? 2.422 16.942 15.037 1.00 98.06 303 LEU A C 1
ATOM 2461 O O . LEU A 1 303 ? 3.280 16.221 14.531 1.00 98.06 303 LEU A O 1
ATOM 2465 N N . LYS A 1 304 ? 2.695 17.901 15.938 1.00 97.25 304 LYS A N 1
ATOM 2466 C CA . LYS A 1 304 ? 4.053 18.185 16.443 1.00 97.25 304 LYS A CA 1
ATOM 2467 C C . LYS A 1 304 ? 4.753 16.928 16.956 1.00 97.25 304 LYS A C 1
ATOM 2469 O O . LYS A 1 304 ? 5.919 16.716 16.653 1.00 97.25 304 LYS A O 1
ATOM 2474 N N . GLU A 1 305 ? 4.018 16.080 17.669 1.00 96.44 305 GLU A N 1
ATOM 2475 C CA . GLU A 1 305 ? 4.539 14.821 18.206 1.00 96.44 305 GLU A CA 1
ATOM 2476 C C . GLU A 1 305 ? 4.582 13.715 17.145 1.00 96.44 305 GLU A C 1
ATOM 2478 O O . GLU A 1 305 ? 5.544 12.957 17.057 1.00 96.44 305 GLU A O 1
ATOM 2483 N N . SER A 1 306 ? 3.546 13.609 16.310 1.00 97.62 306 SER A N 1
ATOM 2484 C CA . SER A 1 306 ? 3.417 12.502 15.352 1.00 97.62 306 SER A CA 1
ATOM 2485 C C . SER A 1 306 ? 4.391 12.530 14.188 1.00 97.62 306 SER A C 1
ATOM 2487 O O . SER A 1 306 ? 4.695 11.475 13.635 1.00 97.62 306 SER A O 1
ATOM 2489 N N . LEU A 1 307 ? 4.961 13.694 13.875 1.00 96.38 307 LEU A N 1
ATOM 2490 C CA . LEU A 1 307 ? 6.110 13.788 12.978 1.00 96.38 307 LEU A CA 1
ATOM 2491 C C . LEU A 1 307 ? 7.316 12.973 13.482 1.00 96.38 307 LEU A C 1
ATOM 2493 O O . LEU A 1 307 ? 8.142 12.540 12.681 1.00 96.38 307 LEU A O 1
ATOM 2497 N N . ASN A 1 308 ? 7.375 12.681 14.784 1.00 95.25 308 ASN A N 1
ATOM 2498 C CA . ASN A 1 308 ? 8.376 11.818 15.397 1.00 95.25 308 ASN A CA 1
ATOM 2499 C C . ASN A 1 308 ? 7.783 10.544 16.036 1.00 95.25 308 ASN A C 1
ATOM 2501 O O . ASN A 1 308 ? 8.395 9.967 16.935 1.00 95.25 308 ASN A O 1
ATOM 2505 N N . ASP A 1 309 ? 6.613 10.071 15.579 1.00 97.44 309 ASP A N 1
ATOM 2506 C CA . ASP A 1 309 ? 6.050 8.781 16.016 1.00 97.44 309 ASP A CA 1
ATOM 2507 C C . ASP A 1 309 ? 7.074 7.644 15.830 1.00 97.44 309 ASP A C 1
ATOM 2509 O O . ASP A 1 309 ? 7.964 7.722 14.981 1.00 97.44 309 ASP A O 1
ATOM 2513 N N . SER A 1 310 ? 6.967 6.560 16.599 1.00 94.94 310 SER A N 1
ATOM 2514 C CA . SER A 1 310 ? 7.861 5.404 16.464 1.00 94.94 310 SER A CA 1
ATOM 2515 C C . SER A 1 310 ? 7.691 4.663 15.132 1.00 94.94 310 SER A C 1
ATOM 2517 O O . SER A 1 310 ? 8.659 4.103 14.614 1.00 94.94 310 SER A O 1
ATOM 2519 N N . TYR A 1 311 ? 6.511 4.719 14.513 1.00 95.69 311 TYR A N 1
ATOM 2520 C CA . TYR A 1 311 ? 6.207 4.039 13.257 1.00 95.69 311 TYR A CA 1
ATOM 2521 C C . TYR A 1 311 ? 6.340 4.966 12.039 1.00 95.69 311 TYR A C 1
ATOM 2523 O O . TYR A 1 311 ? 5.808 6.074 12.030 1.00 95.69 311 TYR A O 1
ATOM 2531 N N . GLU A 1 312 ? 7.042 4.513 10.993 1.00 94.62 312 GLU A N 1
ATOM 2532 C CA . GLU A 1 312 ? 7.368 5.341 9.813 1.00 94.62 312 GLU A CA 1
ATOM 2533 C C . GLU A 1 312 ? 6.140 5.867 9.089 1.00 94.62 312 GLU A C 1
ATOM 2535 O O . GLU A 1 312 ? 6.064 7.065 8.827 1.00 94.62 312 GLU A O 1
ATOM 2540 N N . LEU A 1 313 ? 5.146 5.010 8.850 1.00 94.06 313 LEU A N 1
ATOM 2541 C CA . LEU A 1 313 ? 3.952 5.418 8.117 1.00 94.06 313 LEU A CA 1
ATOM 2542 C C . LEU A 1 313 ? 3.182 6.526 8.848 1.00 94.06 313 LEU A C 1
ATOM 2544 O O . LEU A 1 313 ? 2.649 7.421 8.197 1.00 94.06 313 LEU A O 1
ATOM 2548 N N . VAL A 1 314 ? 3.164 6.497 10.190 1.00 97.00 314 VAL A N 1
ATOM 2549 C CA . VAL A 1 314 ? 2.529 7.552 10.995 1.00 97.00 314 VAL A CA 1
ATOM 2550 C C . VAL A 1 314 ? 3.251 8.872 10.770 1.00 97.00 314 VAL A C 1
ATOM 2552 O O . VAL A 1 314 ? 2.602 9.857 10.440 1.00 97.00 314 VAL A O 1
ATOM 2555 N N . ARG A 1 315 ? 4.588 8.887 10.845 1.00 96.19 315 ARG A N 1
ATOM 2556 C CA . ARG A 1 315 ? 5.381 10.096 10.567 1.00 96.19 315 ARG A CA 1
ATOM 2557 C C . ARG A 1 315 ? 5.141 10.625 9.164 1.00 96.19 315 ARG A C 1
ATOM 2559 O O . ARG A 1 315 ? 4.913 11.818 8.977 1.00 96.19 315 ARG A O 1
ATOM 2566 N N . ARG A 1 316 ? 5.185 9.726 8.181 1.00 94.88 316 ARG A N 1
ATOM 2567 C CA . ARG A 1 316 ? 5.066 10.060 6.765 1.00 94.88 316 ARG A CA 1
ATOM 2568 C C . ARG A 1 316 ? 3.718 10.700 6.448 1.00 94.88 316 ARG A C 1
ATOM 2570 O O . ARG A 1 316 ? 3.687 11.774 5.853 1.00 94.88 316 ARG A O 1
ATOM 2577 N N . LEU A 1 317 ? 2.623 10.092 6.901 1.00 95.38 317 LEU A N 1
ATOM 2578 C CA . LEU A 1 317 ? 1.279 10.636 6.701 1.00 95.38 317 LEU A CA 1
ATOM 2579 C C . LEU A 1 317 ? 1.008 11.864 7.579 1.00 95.38 317 LEU A C 1
ATOM 2581 O O . LEU A 1 317 ? 0.287 12.766 7.164 1.00 95.38 317 LEU A O 1
ATOM 2585 N N . SER A 1 318 ? 1.634 11.971 8.751 1.00 96.12 318 SER A N 1
ATOM 2586 C CA . SER A 1 318 ? 1.630 13.222 9.512 1.00 96.12 318 SER A CA 1
ATOM 2587 C C . SER A 1 318 ? 2.300 14.366 8.758 1.00 96.12 318 SER A C 1
ATOM 2589 O O . SER A 1 318 ? 1.797 15.483 8.826 1.00 96.12 318 SER A O 1
ATOM 2591 N N . GLY A 1 319 ? 3.357 14.101 7.985 1.00 94.62 319 GLY A N 1
ATOM 2592 C CA . GLY A 1 319 ? 3.939 15.075 7.057 1.00 94.62 319 GLY A CA 1
ATOM 2593 C C . GLY A 1 319 ? 2.926 15.595 6.030 1.00 94.62 319 GLY A C 1
ATOM 2594 O O . GLY A 1 319 ? 2.827 16.803 5.834 1.00 94.62 319 GLY A O 1
ATOM 2595 N N . GLU A 1 320 ? 2.111 14.712 5.446 1.00 94.06 320 GLU A N 1
ATOM 2596 C CA . GLU A 1 320 ? 1.014 15.101 4.541 1.00 94.06 320 GLU A CA 1
ATOM 2597 C C . GLU A 1 320 ? -0.064 15.933 5.257 1.00 94.06 320 GLU A C 1
ATOM 2599 O O . GLU A 1 320 ? -0.568 16.920 4.724 1.00 94.06 320 GLU A O 1
ATOM 2604 N N . TYR A 1 321 ? -0.429 15.574 6.489 1.00 95.81 321 TYR A N 1
ATOM 2605 C CA . TYR A 1 321 ? -1.404 16.362 7.246 1.00 95.81 321 TYR A CA 1
ATOM 2606 C C . TYR A 1 321 ? -0.864 17.738 7.640 1.00 95.81 321 TYR A C 1
ATOM 2608 O O . TYR A 1 321 ? -1.622 18.705 7.646 1.00 95.81 321 TYR A O 1
ATOM 2616 N N . VAL A 1 322 ? 0.431 17.835 7.944 1.00 95.50 322 VAL A N 1
ATOM 2617 C CA . VAL A 1 322 ? 1.125 19.097 8.216 1.00 95.50 322 VAL A CA 1
ATOM 2618 C C . VAL A 1 322 ? 1.117 19.988 6.977 1.00 95.50 322 VAL A C 1
ATOM 2620 O O . VAL A 1 322 ? 0.728 21.145 7.093 1.00 95.50 322 VAL A O 1
ATOM 2623 N N . GLU A 1 323 ? 1.448 19.438 5.805 1.00 93.38 323 GLU A N 1
ATOM 2624 C CA . GLU A 1 323 ? 1.347 20.114 4.503 1.00 93.38 323 GLU A CA 1
ATOM 2625 C C . GLU A 1 323 ? -0.058 20.686 4.280 1.00 93.38 323 GLU A C 1
ATOM 2627 O O . GLU A 1 323 ? -0.235 21.874 4.033 1.00 93.38 323 GLU A O 1
ATOM 2632 N N . ARG A 1 324 ? -1.084 19.847 4.447 1.00 93.50 324 ARG A N 1
ATOM 2633 C CA . ARG A 1 324 ? -2.478 20.228 4.204 1.00 93.50 324 ARG A CA 1
ATOM 2634 C C . ARG A 1 324 ? -3.014 21.268 5.190 1.00 93.50 324 ARG A C 1
ATOM 2636 O O . ARG A 1 324 ? -3.891 22.049 4.828 1.00 93.50 324 ARG A O 1
ATOM 2643 N N . ILE A 1 325 ? -2.586 21.211 6.450 1.00 95.56 325 ILE A N 1
ATOM 2644 C CA . ILE A 1 325 ? -3.049 22.127 7.501 1.00 95.56 325 ILE A CA 1
ATOM 2645 C C . ILE A 1 325 ? -2.280 23.448 7.452 1.00 95.56 325 ILE A C 1
ATOM 2647 O O . ILE A 1 325 ? -2.882 24.483 7.729 1.00 95.56 325 ILE A O 1
ATOM 2651 N N . ALA A 1 326 ? -0.990 23.408 7.105 1.00 93.88 326 ALA A N 1
ATOM 2652 C CA . ALA A 1 326 ? -0.120 24.570 6.926 1.00 93.88 326 ALA A CA 1
ATOM 2653 C C . ALA A 1 326 ? -0.129 25.564 8.110 1.00 93.88 326 ALA A C 1
ATOM 2655 O O . ALA A 1 326 ? 0.019 26.769 7.931 1.00 93.88 326 ALA A O 1
ATOM 2656 N N . ASP A 1 327 ? -0.311 25.073 9.343 1.00 94.56 327 ASP A N 1
ATOM 2657 C CA . ASP A 1 327 ? -0.273 25.913 10.547 1.00 94.56 327 ASP A CA 1
ATOM 2658 C C . ASP A 1 327 ? 1.188 26.289 10.873 1.00 94.56 327 ASP A C 1
ATOM 2660 O O . ASP A 1 327 ? 1.989 25.380 11.127 1.00 94.56 327 ASP A O 1
ATOM 2664 N N . PRO A 1 328 ? 1.561 27.586 10.926 1.00 93.75 328 PRO A N 1
ATOM 2665 C CA . PRO A 1 328 ? 2.950 28.007 11.141 1.00 93.75 328 PRO A CA 1
ATOM 2666 C C . PRO A 1 328 ? 3.572 27.474 12.436 1.00 93.75 328 PRO A C 1
ATOM 2668 O O . PRO A 1 328 ? 4.782 27.278 12.525 1.00 93.75 328 PRO A O 1
ATOM 2671 N N . SER A 1 329 ? 2.766 27.153 13.452 1.00 94.62 329 SER A N 1
ATOM 2672 C CA . SER A 1 329 ? 3.290 26.605 14.703 1.00 94.62 329 SER A CA 1
ATOM 2673 C C . SER A 1 329 ? 3.831 25.174 14.566 1.00 94.62 329 SER A C 1
ATOM 2675 O O . SER A 1 329 ? 4.455 24.675 15.508 1.00 94.62 329 SER A O 1
ATOM 2677 N N . LEU A 1 330 ? 3.588 24.504 13.431 1.00 95.62 330 LEU A N 1
ATOM 2678 C CA . LEU A 1 330 ? 4.146 23.194 13.083 1.00 95.62 330 LEU A CA 1
ATOM 2679 C C . LEU A 1 330 ? 5.571 23.286 12.527 1.00 95.62 330 LEU A C 1
ATOM 2681 O O . LEU A 1 330 ? 6.289 22.289 12.601 1.00 95.62 330 LEU A O 1
ATOM 2685 N N . ILE A 1 331 ? 5.996 24.458 12.037 1.00 93.88 331 ILE A N 1
ATOM 2686 C CA . ILE A 1 331 ? 7.306 24.668 11.401 1.00 93.88 331 ILE A CA 1
ATOM 2687 C C . ILE A 1 331 ? 8.463 24.144 12.269 1.00 93.88 331 ILE A C 1
ATOM 2689 O O . ILE A 1 331 ? 9.261 23.360 11.752 1.00 93.88 331 ILE A O 1
ATOM 2693 N N . PRO A 1 332 ? 8.555 24.443 13.584 1.00 94.12 332 PRO A N 1
ATOM 2694 C CA . PRO A 1 332 ? 9.670 23.948 14.393 1.00 94.12 332 PRO A CA 1
ATOM 2695 C C . PRO A 1 332 ? 9.740 22.416 14.463 1.00 94.12 332 PRO A C 1
ATOM 2697 O O . PRO A 1 332 ? 10.817 21.833 14.341 1.00 94.12 332 PRO A O 1
ATOM 2700 N N . ALA A 1 333 ? 8.592 21.748 14.623 1.00 95.19 333 ALA A N 1
ATOM 2701 C CA . ALA A 1 333 ? 8.525 20.287 14.684 1.00 95.19 333 ALA A CA 1
ATOM 2702 C C . ALA A 1 333 ? 8.839 19.653 13.321 1.00 95.19 333 ALA A C 1
ATOM 2704 O O . ALA A 1 333 ? 9.556 18.655 13.239 1.00 95.19 333 ALA A O 1
ATOM 2705 N N . PHE A 1 334 ? 8.342 20.264 12.248 1.00 93.56 334 PHE A N 1
ATOM 2706 C CA . PHE A 1 334 ? 8.606 19.868 10.872 1.00 93.56 334 PHE A CA 1
ATOM 2707 C C . PHE A 1 334 ? 10.100 19.959 10.523 1.00 93.56 334 PHE A C 1
ATOM 2709 O O . PHE A 1 334 ? 10.689 18.965 10.093 1.00 93.56 334 PHE A O 1
ATOM 2716 N N . VAL A 1 335 ? 10.741 21.102 10.795 1.00 92.69 335 VAL A N 1
ATOM 2717 C CA . VAL A 1 335 ? 12.180 21.313 10.564 1.00 92.69 335 VAL A CA 1
ATOM 2718 C C . VAL A 1 335 ? 13.014 20.355 11.411 1.00 92.69 335 VAL A C 1
ATOM 2720 O O . VAL A 1 335 ? 13.917 19.705 10.889 1.00 92.69 335 VAL A O 1
ATOM 2723 N N . SER A 1 336 ? 12.693 20.205 12.699 1.00 94.88 336 SER A N 1
ATOM 2724 C CA . SER A 1 336 ? 13.387 19.255 13.579 1.00 94.88 336 SER A CA 1
ATOM 2725 C C . SER A 1 336 ? 13.318 17.825 13.032 1.00 94.88 336 SER A C 1
ATOM 2727 O O . SER A 1 336 ? 14.333 17.130 12.961 1.00 94.88 336 SER A O 1
ATOM 2729 N N . THR A 1 337 ? 12.144 17.407 12.555 1.00 95.00 337 THR A N 1
ATOM 2730 C CA . THR A 1 337 ? 11.955 16.081 11.955 1.00 95.00 337 THR A CA 1
ATOM 2731 C C . THR A 1 337 ? 12.798 15.914 10.696 1.00 95.00 337 THR A C 1
ATOM 2733 O O . THR A 1 337 ? 13.472 14.895 10.550 1.00 95.00 337 THR A O 1
ATOM 2736 N N . PHE A 1 338 ? 12.824 16.917 9.816 1.00 92.44 338 PHE A N 1
ATOM 2737 C CA . PHE A 1 338 ? 13.665 16.896 8.621 1.00 92.44 338 PHE A CA 1
ATOM 2738 C C . PHE A 1 338 ? 15.156 16.772 8.971 1.00 92.44 338 PHE A C 1
ATOM 2740 O O . PHE A 1 338 ? 15.853 15.930 8.408 1.00 92.44 338 PHE A O 1
ATOM 2747 N N . LEU A 1 339 ? 15.643 17.543 9.947 1.00 93.19 339 LEU A N 1
ATOM 2748 C CA . LEU A 1 339 ? 17.052 17.526 10.354 1.00 93.19 339 LEU A CA 1
ATOM 2749 C C . LEU A 1 339 ? 17.475 16.199 10.999 1.00 93.19 339 LEU A C 1
ATOM 2751 O O . LEU A 1 339 ? 18.578 15.719 10.746 1.00 93.19 339 LEU A O 1
ATOM 2755 N N . HIS A 1 340 ? 16.619 15.585 11.819 1.00 94.19 340 HIS A N 1
ATOM 2756 C CA . HIS A 1 340 ? 16.966 14.345 12.523 1.00 94.19 340 HIS A CA 1
ATOM 2757 C C . HIS A 1 340 ? 16.675 13.079 11.714 1.00 94.19 340 HIS A C 1
ATOM 2759 O O . HIS A 1 340 ? 17.354 12.064 11.885 1.00 94.19 340 HIS A O 1
ATOM 2765 N N . ARG A 1 341 ? 15.664 13.114 10.842 1.00 93.62 341 ARG A N 1
ATOM 2766 C CA . ARG A 1 341 ? 15.130 11.928 10.155 1.00 93.62 341 ARG A CA 1
ATOM 2767 C C . ARG A 1 341 ? 15.110 12.050 8.637 1.00 93.62 341 ARG A C 1
ATOM 2769 O O . ARG A 1 341 ? 14.613 11.153 7.970 1.00 93.62 341 ARG A O 1
ATOM 2776 N N . GLY A 1 342 ? 15.718 13.092 8.070 1.00 88.19 342 GLY A N 1
ATOM 2777 C CA . GLY A 1 342 ? 15.832 13.284 6.619 1.00 88.19 342 GLY A CA 1
ATOM 2778 C C . GLY A 1 342 ? 16.612 12.189 5.879 1.00 88.19 342 GLY A C 1
ATOM 2779 O O . GLY A 1 342 ? 16.600 12.148 4.655 1.00 88.19 342 GLY A O 1
ATOM 2780 N N . HIS A 1 343 ? 17.265 11.269 6.594 1.00 91.88 343 HIS A N 1
ATOM 2781 C CA . HIS A 1 3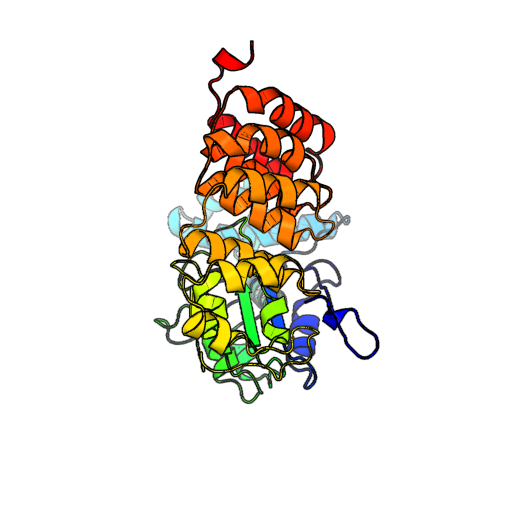43 ? 17.861 10.066 6.010 1.00 91.88 343 HIS A CA 1
ATOM 2782 C C . HIS A 1 343 ? 16.813 8.998 5.630 1.00 91.88 343 HIS A C 1
ATOM 2784 O O . HIS A 1 343 ? 17.092 8.116 4.817 1.00 91.88 343 HIS A O 1
ATOM 2790 N N . GLU A 1 344 ? 15.599 9.064 6.188 1.00 93.88 344 GLU A N 1
ATOM 2791 C CA . GLU A 1 344 ? 14.489 8.176 5.841 1.00 93.88 344 GLU A CA 1
ATOM 2792 C C . GLU A 1 344 ? 13.905 8.593 4.488 1.00 93.88 344 GLU A C 1
ATOM 2794 O O . GLU A 1 344 ? 13.111 9.525 4.411 1.00 93.88 344 GLU A O 1
ATOM 2799 N N . LYS A 1 345 ? 14.291 7.899 3.408 1.00 91.00 345 LYS A N 1
ATOM 2800 C CA . LYS A 1 345 ? 13.996 8.293 2.014 1.00 91.00 345 LYS A CA 1
ATOM 2801 C C . LYS A 1 345 ? 12.535 8.703 1.770 1.00 91.00 345 LYS A C 1
ATOM 2803 O O . LYS A 1 345 ? 12.286 9.739 1.157 1.00 91.00 345 LYS A O 1
ATOM 2808 N N . ARG A 1 346 ? 11.567 7.902 2.238 1.00 90.06 346 ARG A N 1
ATOM 2809 C CA . ARG A 1 346 ? 10.128 8.156 2.018 1.00 90.06 346 ARG A CA 1
ATOM 2810 C C . ARG A 1 346 ? 9.611 9.334 2.844 1.00 90.06 346 ARG A C 1
ATOM 2812 O O . ARG A 1 346 ? 8.897 10.175 2.304 1.00 90.06 346 ARG A O 1
ATOM 2819 N N . LEU A 1 347 ? 10.005 9.432 4.113 1.00 92.06 347 LEU A N 1
ATOM 2820 C CA . LEU A 1 347 ? 9.677 10.580 4.955 1.00 92.06 347 LEU A CA 1
ATOM 2821 C C . LEU A 1 347 ? 10.301 11.866 4.399 1.00 92.06 347 LEU A C 1
ATOM 2823 O O . LEU A 1 347 ? 9.603 12.860 4.249 1.00 92.06 347 LEU A O 1
ATOM 2827 N N . ALA A 1 348 ? 11.581 11.838 4.029 1.00 92.19 348 ALA A N 1
ATOM 2828 C CA . ALA A 1 348 ? 12.294 12.980 3.467 1.00 92.19 348 ALA A CA 1
ATOM 2829 C C . ALA A 1 348 ? 11.632 13.493 2.186 1.00 92.19 348 ALA A C 1
ATOM 2831 O O . ALA A 1 348 ? 11.380 14.688 2.078 1.00 92.19 348 ALA A O 1
ATOM 2832 N N . PHE A 1 349 ? 11.267 12.593 1.265 1.00 90.62 349 PHE A N 1
ATOM 2833 C CA . PHE A 1 349 ? 10.511 12.949 0.063 1.00 90.62 349 PHE A CA 1
ATOM 2834 C C . PHE A 1 349 ? 9.213 13.699 0.404 1.00 90.62 349 PHE A C 1
ATOM 2836 O O . PHE A 1 349 ? 8.945 14.757 -0.168 1.00 90.62 349 PHE A O 1
ATOM 2843 N N . ARG A 1 350 ? 8.440 13.199 1.380 1.00 91.12 350 ARG A N 1
ATOM 2844 C CA . ARG A 1 350 ? 7.211 13.867 1.832 1.00 91.12 350 ARG A CA 1
ATOM 2845 C C . ARG A 1 350 ? 7.467 15.220 2.476 1.00 91.12 350 ARG A C 1
ATOM 2847 O O . ARG A 1 350 ? 6.773 16.175 2.144 1.00 91.12 350 ARG A O 1
ATOM 2854 N N . LEU A 1 351 ? 8.450 15.315 3.369 1.00 90.81 351 LEU A N 1
ATOM 2855 C CA . LEU A 1 351 ? 8.778 16.574 4.032 1.00 90.81 351 LEU A CA 1
ATOM 2856 C C . LEU A 1 351 ? 9.262 17.611 3.012 1.00 90.81 351 LEU A C 1
ATOM 2858 O O . LEU A 1 351 ? 8.782 18.735 3.028 1.00 90.81 351 LEU A O 1
ATOM 2862 N N . THR A 1 352 ? 10.129 17.245 2.066 1.00 89.00 352 THR A N 1
ATOM 2863 C CA . THR A 1 352 ? 10.572 18.162 1.007 1.00 89.00 352 THR A CA 1
ATOM 2864 C C . THR A 1 352 ? 9.394 18.701 0.197 1.00 89.00 352 THR A C 1
ATOM 2866 O O . THR A 1 352 ? 9.327 19.909 -0.012 1.00 89.00 352 THR A O 1
ATOM 2869 N N . GLY A 1 353 ? 8.437 17.854 -0.197 1.00 83.88 353 GLY A N 1
ATOM 2870 C CA . GLY A 1 353 ? 7.219 18.310 -0.879 1.00 83.88 353 GLY A CA 1
ATOM 2871 C C . GLY A 1 353 ? 6.396 19.301 -0.048 1.00 83.88 353 GLY A C 1
ATOM 2872 O O . GLY A 1 353 ? 5.936 20.315 -0.568 1.00 83.88 353 G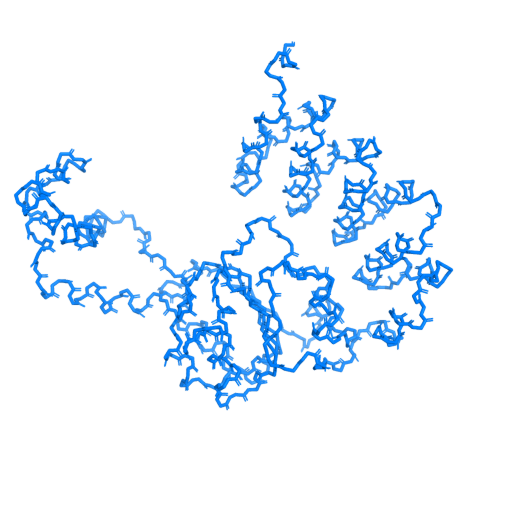LY A O 1
ATOM 2873 N N . ALA A 1 354 ? 6.298 19.062 1.260 1.00 86.44 354 ALA A N 1
ATOM 2874 C CA . ALA A 1 354 ? 5.520 19.891 2.173 1.00 86.44 354 ALA A CA 1
ATOM 2875 C C . ALA A 1 354 ? 6.108 21.290 2.433 1.00 86.44 354 ALA A C 1
ATOM 2877 O O . ALA A 1 354 ? 5.378 22.178 2.871 1.00 86.44 354 ALA A O 1
ATOM 2878 N N . THR A 1 355 ? 7.397 21.518 2.147 1.00 86.12 355 THR A N 1
ATOM 2879 C CA . THR A 1 355 ? 8.051 22.824 2.373 1.00 86.12 355 THR A CA 1
ATOM 2880 C C . THR A 1 355 ? 7.336 23.978 1.673 1.00 86.12 355 THR A C 1
ATOM 2882 O O . THR A 1 355 ? 7.222 25.056 2.246 1.00 86.12 355 THR A O 1
ATOM 2885 N N . ALA A 1 356 ? 6.785 23.736 0.481 1.00 85.69 356 ALA A N 1
ATOM 2886 C CA . ALA A 1 356 ? 6.084 24.744 -0.310 1.00 85.69 356 ALA A CA 1
ATOM 2887 C C . ALA A 1 356 ? 4.738 25.192 0.291 1.00 85.69 356 ALA A C 1
ATOM 2889 O O . ALA A 1 356 ? 4.133 26.131 -0.220 1.00 85.69 356 ALA A O 1
ATOM 2890 N N . SER A 1 357 ? 4.251 24.520 1.340 1.00 86.25 357 SER A N 1
ATOM 2891 C CA . SER A 1 357 ? 2.980 24.865 1.991 1.00 86.25 357 SER A CA 1
ATOM 2892 C C . SER A 1 357 ? 3.124 25.911 3.096 1.00 86.25 357 SER A C 1
ATOM 2894 O O . SER A 1 357 ? 2.115 26.437 3.557 1.00 86.25 357 SER A O 1
ATOM 2896 N N . PHE A 1 358 ? 4.351 26.222 3.521 1.00 86.88 358 PHE A N 1
ATOM 2897 C CA . PHE A 1 358 ? 4.620 27.257 4.516 1.00 86.88 358 PHE A CA 1
ATOM 2898 C C . PHE A 1 358 ? 5.072 28.552 3.847 1.00 86.88 358 PHE A C 1
ATOM 2900 O O . PHE A 1 358 ? 5.769 28.531 2.834 1.00 86.88 358 PHE A O 1
ATOM 2907 N N . ASP A 1 359 ? 4.679 29.680 4.433 1.00 82.56 359 ASP A N 1
ATOM 2908 C CA . ASP A 1 359 ? 5.112 31.000 3.987 1.00 82.56 359 ASP A CA 1
ATOM 2909 C C . ASP A 1 359 ? 6.625 31.163 4.249 1.00 82.56 359 ASP A C 1
ATOM 2911 O O . ASP A 1 359 ? 7.048 31.016 5.402 1.00 82.56 359 ASP A O 1
ATOM 2915 N N . PRO A 1 360 ? 7.455 31.453 3.228 1.00 75.88 360 PRO A N 1
ATOM 2916 C CA . PRO A 1 360 ? 8.887 31.681 3.410 1.00 75.88 360 PRO A CA 1
ATOM 2917 C C . PRO A 1 360 ? 9.209 32.750 4.459 1.00 75.88 360 PRO A C 1
ATOM 2919 O O . PRO A 1 360 ? 10.212 32.621 5.157 1.00 75.88 360 PRO A O 1
ATOM 2922 N N . ASP A 1 361 ? 8.335 33.747 4.621 1.00 77.44 361 ASP A N 1
ATOM 2923 C CA . ASP A 1 361 ? 8.526 34.856 5.560 1.00 77.44 361 ASP A CA 1
ATOM 2924 C C . ASP A 1 361 ? 8.218 34.451 7.016 1.00 77.44 361 ASP A C 1
ATOM 2926 O O . ASP A 1 361 ? 8.512 35.185 7.955 1.00 77.44 361 ASP A O 1
ATOM 2930 N N . THR A 1 362 ? 7.654 33.255 7.238 1.00 68.19 362 THR A N 1
ATOM 2931 C CA . THR A 1 362 ? 7.427 32.691 8.585 1.00 68.19 362 THR A CA 1
ATOM 2932 C C . THR A 1 362 ? 8.616 31.892 9.131 1.00 68.19 362 THR A C 1
ATOM 2934 O O . THR A 1 362 ? 8.513 31.305 10.210 1.00 68.19 362 THR A O 1
ATOM 2937 N N . LEU A 1 363 ? 9.731 31.849 8.390 1.00 55.94 363 LEU A N 1
ATOM 2938 C CA . LEU A 1 363 ? 10.970 31.148 8.753 1.00 55.94 363 LEU A CA 1
ATOM 2939 C C . LEU A 1 363 ? 12.069 32.069 9.327 1.00 55.94 363 LEU A C 1
ATOM 2941 O O . LEU A 1 363 ? 13.151 31.565 9.641 1.00 55.94 363 LEU A O 1
ATOM 2945 N N . GLU A 1 364 ? 11.806 33.374 9.465 1.00 43.56 364 GLU A N 1
ATOM 2946 C CA . GLU A 1 364 ? 12.624 34.321 10.252 1.00 43.56 364 GLU A CA 1
ATOM 2947 C C . GLU A 1 364 ? 12.350 34.190 11.758 1.00 43.56 364 GLU A C 1
ATOM 2949 O O . GLU A 1 364 ? 13.331 34.274 12.539 1.00 43.56 364 GLU A O 1
#